Protein AF-A0A2J8VN60-F1 (afdb_monomer_lite)

Secondary structure (DSSP, 8-state):
-HHHHHHTTHHHHHHHHHHHHHHHHTT--EEEEEETHHHHHHHHHHHHHHHHH---TTTEEEEEES--TTT-TTGGGTTTS-GGG--BHHHIIIIIGGG--TT-EEEEEEETTS-HHHHHHHHHHHHTT-S-EEEEEEEETT----HHHHHH-SSEEEEEEPP---TTTHHHHHHHTT--SHHHHTT-

Radius of gyration: 16.09 Å; chains: 1; bounding box: 39×39×41 Å

Structure (mmCIF, N/CA/C/O backbone):
data_AF-A0A2J8VN60-F1
#
_entry.id   AF-A0A2J8VN60-F1
#
loop_
_atom_site.group_PDB
_atom_site.id
_atom_site.type_symbol
_atom_site.label_atom_id
_atom_site.label_alt_id
_atom_site.label_comp_id
_atom_site.label_asym_id
_atom_site.label_entity_id
_atom_site.label_seq_id
_atom_site.pdbx_PDB_ins_code
_atom_site.Cartn_x
_atom_site.Cartn_y
_atom_site.Cartn_z
_atom_site.occupancy
_atom_site.B_iso_or_equiv
_atom_site.auth_seq_id
_atom_site.auth_comp_id
_atom_site.auth_asym_id
_atom_site.auth_atom_id
_atom_site.pdbx_PDB_model_num
ATOM 1 N N . ARG A 1 1 ? 22.363 -5.673 -6.797 1.00 68.62 1 ARG A N 1
ATOM 2 C CA . ARG A 1 1 ? 21.844 -4.546 -7.616 1.00 68.62 1 ARG A CA 1
ATOM 3 C C . ARG A 1 1 ? 20.481 -4.062 -7.125 1.00 68.62 1 ARG A C 1
ATOM 5 O O . ARG A 1 1 ? 20.420 -2.923 -6.696 1.00 68.62 1 ARG A O 1
ATOM 12 N N . ALA A 1 2 ? 19.440 -4.906 -7.083 1.00 70.62 2 ALA A N 1
ATOM 13 C CA . ALA A 1 2 ? 18.120 -4.535 -6.544 1.00 70.62 2 ALA A CA 1
ATOM 14 C C . ALA A 1 2 ? 18.183 -3.892 -5.148 1.00 70.62 2 ALA A C 1
ATOM 16 O O . ALA A 1 2 ? 17.672 -2.798 -4.962 1.00 70.62 2 ALA A O 1
ATOM 17 N N . HIS A 1 3 ? 18.945 -4.489 -4.224 1.00 72.25 3 HIS A N 1
ATOM 18 C CA . HIS A 1 3 ? 19.213 -3.919 -2.899 1.00 72.25 3 HIS A CA 1
ATOM 19 C C . HIS A 1 3 ? 19.692 -2.456 -2.949 1.00 72.25 3 HIS A C 1
ATOM 21 O O . HIS A 1 3 ? 19.152 -1.600 -2.264 1.00 72.25 3 HIS A O 1
ATOM 27 N N . GLN A 1 4 ? 20.681 -2.136 -3.787 1.00 76.62 4 GLN A N 1
ATOM 28 C CA . GLN A 1 4 ? 21.215 -0.772 -3.886 1.00 76.62 4 GLN A CA 1
ATOM 29 C C . GLN A 1 4 ? 20.177 0.211 -4.440 1.00 76.62 4 GLN A C 1
ATOM 31 O O . GLN A 1 4 ? 20.089 1.327 -3.944 1.00 76.62 4 GLN A O 1
ATOM 36 N N . VAL A 1 5 ? 19.380 -0.202 -5.433 1.00 79.62 5 VAL A N 1
ATOM 37 C CA . VAL A 1 5 ? 18.318 0.638 -6.016 1.00 79.62 5 VAL A CA 1
ATOM 38 C C . VAL A 1 5 ? 17.201 0.885 -4.995 1.00 79.62 5 VAL A C 1
ATOM 40 O O . VAL A 1 5 ? 16.713 2.004 -4.874 1.00 79.62 5 VAL A O 1
ATOM 43 N N . THR A 1 6 ? 16.831 -0.129 -4.214 1.00 76.44 6 THR A N 1
ATOM 44 C CA . THR A 1 6 ? 15.829 0.007 -3.152 1.00 76.44 6 THR A CA 1
ATOM 45 C C . THR A 1 6 ? 16.321 0.922 -2.035 1.00 76.44 6 THR A C 1
ATOM 47 O O . THR A 1 6 ? 15.683 1.926 -1.721 1.00 76.44 6 THR A O 1
ATOM 50 N N . TYR A 1 7 ? 17.496 0.638 -1.470 1.00 80.25 7 TYR A N 1
ATOM 51 C CA . TYR A 1 7 ? 18.034 1.411 -0.352 1.00 80.25 7 TYR A CA 1
ATOM 52 C C . TYR A 1 7 ? 18.594 2.780 -0.766 1.00 80.25 7 TYR A C 1
ATOM 54 O O . TYR A 1 7 ? 18.841 3.618 0.101 1.00 80.25 7 TYR A O 1
ATOM 62 N N . SER A 1 8 ? 18.686 3.108 -2.060 1.00 87.25 8 SER A N 1
ATOM 63 C CA . SER A 1 8 ? 18.887 4.504 -2.474 1.00 87.25 8 SER A CA 1
ATOM 64 C C . SER A 1 8 ? 17.689 5.394 -2.109 1.00 87.25 8 SER A C 1
ATOM 66 O O . SER A 1 8 ? 17.826 6.613 -2.059 1.00 87.25 8 SER A O 1
ATOM 68 N N . GLN A 1 9 ? 16.516 4.804 -1.848 1.00 86.62 9 GLN A N 1
ATOM 69 C CA . GLN A 1 9 ? 15.321 5.502 -1.369 1.00 86.62 9 GLN A CA 1
ATOM 70 C C . GLN A 1 9 ? 15.187 5.486 0.164 1.00 86.62 9 GLN A C 1
ATOM 72 O O . GLN A 1 9 ? 14.133 5.870 0.676 1.00 86.62 9 GLN A O 1
ATOM 77 N N . SER A 1 10 ? 16.234 5.096 0.908 1.00 88.00 10 SER A N 1
ATOM 78 C CA . SER A 1 10 ? 16.207 4.984 2.380 1.00 88.00 10 SER A CA 1
ATOM 79 C C . SER A 1 10 ? 15.564 6.174 3.107 1.00 88.00 10 SER A C 1
ATOM 81 O O . SER A 1 10 ? 14.754 5.928 3.995 1.00 88.00 10 SER A O 1
ATOM 83 N N . PRO A 1 11 ? 15.804 7.450 2.733 1.00 91.19 11 PRO A N 1
ATOM 84 C CA . PRO A 1 11 ? 15.152 8.575 3.412 1.00 91.19 11 PRO A CA 1
ATOM 85 C C . PRO A 1 11 ? 13.619 8.556 3.304 1.00 91.19 11 PRO A C 1
ATOM 87 O O . PRO A 1 11 ? 12.908 8.859 4.264 1.00 91.19 11 PRO A O 1
ATOM 90 N N . LYS A 1 12 ? 13.086 8.170 2.138 1.00 89.81 12 LYS A N 1
ATOM 91 C CA . LYS A 1 12 ? 11.636 8.071 1.932 1.00 89.81 12 LYS A CA 1
ATOM 92 C C . LYS A 1 12 ? 11.055 6.831 2.599 1.00 89.81 12 LYS A C 1
ATOM 94 O O . LYS A 1 12 ? 9.959 6.908 3.140 1.00 89.81 12 LYS A O 1
ATOM 99 N N . ILE A 1 13 ? 11.804 5.729 2.602 1.00 87.19 13 ILE A N 1
ATOM 100 C CA . ILE A 1 13 ? 11.443 4.510 3.330 1.00 87.19 13 ILE A CA 1
ATOM 101 C C . ILE A 1 13 ? 11.348 4.808 4.831 1.00 87.19 13 ILE A C 1
ATOM 103 O O . ILE A 1 13 ? 10.332 4.509 5.441 1.00 87.19 13 ILE A O 1
ATOM 107 N N . ALA A 1 14 ? 12.335 5.486 5.418 1.00 87.19 14 ALA A N 1
ATOM 108 C CA . ALA A 1 14 ? 12.296 5.888 6.825 1.00 87.19 14 ALA A CA 1
ATOM 109 C C . ALA A 1 14 ? 11.092 6.798 7.140 1.00 87.19 14 ALA A C 1
ATOM 111 O O . ALA A 1 14 ? 10.454 6.663 8.182 1.00 87.19 14 ALA A O 1
ATOM 112 N N . THR A 1 15 ? 10.742 7.698 6.216 1.00 90.75 15 THR A N 1
ATOM 113 C CA . THR A 1 15 ? 9.549 8.551 6.346 1.00 90.75 15 THR A CA 1
ATOM 114 C C . THR A 1 15 ? 8.259 7.727 6.331 1.00 90.75 15 THR A C 1
ATOM 116 O O . THR A 1 15 ? 7.369 7.972 7.144 1.00 90.75 15 THR A O 1
ATOM 119 N N . LEU A 1 16 ? 8.166 6.736 5.439 1.00 90.25 16 LEU A N 1
ATOM 120 C CA . LEU A 1 16 ? 7.045 5.797 5.387 1.00 90.25 16 LEU A CA 1
ATOM 121 C C . LEU A 1 16 ? 6.937 4.996 6.690 1.00 90.25 16 LEU A C 1
ATOM 123 O O . LEU A 1 16 ? 5.868 4.971 7.290 1.00 90.25 16 LEU A O 1
ATOM 127 N N . MET A 1 17 ? 8.049 4.431 7.171 1.00 89.00 17 MET A N 1
ATOM 128 C CA . MET A 1 17 ? 8.097 3.679 8.431 1.00 89.00 17 MET A CA 1
ATOM 129 C C . MET A 1 17 ? 7.605 4.520 9.611 1.00 89.00 17 MET A C 1
ATOM 131 O O . MET A 1 17 ? 6.824 4.046 10.432 1.00 89.00 17 MET A O 1
ATOM 135 N N . LYS A 1 18 ? 7.992 5.799 9.669 1.00 90.25 18 LYS A N 1
ATOM 136 C CA . LYS A 1 18 ? 7.506 6.721 10.701 1.00 90.25 18 LYS A CA 1
ATOM 137 C C . LYS A 1 18 ? 5.997 6.971 10.601 1.00 90.25 18 LYS A C 1
ATOM 139 O O . LYS A 1 18 ? 5.334 7.029 11.633 1.00 90.25 18 LYS A O 1
ATOM 144 N N . SER A 1 19 ? 5.457 7.114 9.388 1.00 90.19 19 SER A N 1
ATOM 145 C CA . SER A 1 19 ? 4.012 7.282 9.162 1.00 90.19 19 SER A CA 1
ATOM 146 C C . SER A 1 19 ? 3.233 6.064 9.658 1.00 90.19 19 SER A C 1
ATOM 148 O O . SER A 1 19 ? 2.311 6.209 10.453 1.00 90.19 19 SER A O 1
ATOM 150 N N . VAL A 1 20 ? 3.673 4.870 9.255 1.00 91.50 20 VAL A N 1
ATOM 151 C CA . VAL A 1 20 ? 3.097 3.580 9.658 1.00 91.50 20 VAL A CA 1
ATOM 152 C C . VAL A 1 20 ? 3.134 3.418 11.179 1.00 91.50 20 VAL A C 1
ATOM 154 O O . VAL A 1 20 ? 2.105 3.172 11.801 1.00 91.50 20 VAL A O 1
ATOM 157 N N . SER A 1 21 ? 4.295 3.652 11.797 1.00 90.44 21 SER A N 1
ATOM 158 C CA . SER A 1 21 ? 4.456 3.587 13.254 1.00 90.44 21 SER A CA 1
ATOM 159 C C . SER A 1 21 ? 3.540 4.572 13.989 1.00 90.44 21 SER A C 1
ATOM 161 O O . SER A 1 21 ? 2.945 4.205 14.998 1.00 90.44 21 SER A O 1
ATOM 163 N N . THR A 1 22 ? 3.363 5.787 13.459 1.00 93.38 22 THR A N 1
ATOM 164 C CA . THR A 1 22 ? 2.466 6.795 14.048 1.00 93.38 22 THR A CA 1
ATOM 165 C C . THR A 1 22 ? 0.999 6.359 13.995 1.00 93.38 22 THR A C 1
ATOM 167 O O . THR A 1 22 ? 0.258 6.613 14.944 1.00 93.38 22 THR A O 1
ATOM 170 N N . SER A 1 23 ? 0.557 5.717 12.907 1.00 94.81 23 SER A N 1
ATOM 171 C CA . SER A 1 23 ? -0.801 5.162 12.820 1.00 94.81 23 SER A CA 1
ATOM 172 C C . SER A 1 23 ? -1.023 4.069 13.860 1.00 94.81 23 SER A C 1
ATOM 174 O O . SER A 1 23 ? -1.993 4.143 14.612 1.00 94.81 23 SER A O 1
ATOM 176 N N . LEU A 1 24 ? -0.090 3.121 13.969 1.00 92.56 24 LEU A N 1
ATOM 177 C CA . LEU A 1 24 ? -0.178 2.023 14.936 1.00 92.56 24 LEU A CA 1
ATOM 178 C C . LEU A 1 24 ? -0.165 2.528 16.389 1.00 92.56 24 LEU A C 1
ATOM 180 O O . LEU A 1 24 ? -0.971 2.090 17.205 1.00 92.56 24 LEU A O 1
ATOM 184 N N . GLU A 1 25 ? 0.678 3.515 16.716 1.00 93.31 25 GLU A N 1
ATOM 185 C CA . GLU A 1 25 ? 0.717 4.136 18.052 1.00 93.31 25 GLU A CA 1
ATOM 186 C C . GLU A 1 25 ? -0.624 4.792 18.424 1.00 93.31 25 GLU A C 1
ATOM 188 O O . GLU A 1 25 ? -1.072 4.730 19.572 1.00 93.31 25 GLU A O 1
ATOM 193 N N . LYS A 1 26 ? -1.312 5.375 17.436 1.00 95.31 26 LYS A N 1
ATOM 194 C CA . LYS A 1 26 ? -2.649 5.964 17.592 1.00 95.31 26 LYS A CA 1
ATOM 195 C C . LYS A 1 26 ? -3.781 4.935 17.577 1.00 95.31 26 LYS A C 1
ATOM 197 O O . LYS A 1 26 ? -4.940 5.342 17.626 1.00 95.31 26 LYS A O 1
ATOM 202 N N . LYS A 1 27 ? -3.469 3.634 17.549 1.00 94.81 27 LYS A N 1
ATOM 203 C CA . LYS A 1 27 ? -4.432 2.530 17.401 1.00 94.81 27 LYS A CA 1
ATOM 204 C C . LYS A 1 27 ? -5.221 2.579 16.085 1.00 94.81 27 LYS A C 1
ATOM 206 O O . LYS A 1 27 ? -6.364 2.132 16.036 1.00 94.81 27 LYS A O 1
ATOM 211 N N . GLY A 1 28 ? -4.630 3.174 15.053 1.00 95.81 28 GLY A N 1
ATOM 212 C CA . GLY A 1 28 ? -5.085 3.034 13.676 1.00 95.81 28 GLY A CA 1
ATOM 213 C C . GLY A 1 28 ? -4.508 1.773 13.039 1.00 95.81 28 GLY A C 1
ATOM 214 O O . GLY A 1 28 ? -3.695 1.067 13.636 1.00 95.81 28 GLY A O 1
ATOM 215 N N . HIS A 1 29 ? -4.899 1.533 11.798 1.00 95.75 29 HIS A N 1
ATOM 216 C CA . HIS A 1 29 ? -4.527 0.361 11.020 1.00 95.75 29 HIS A CA 1
ATOM 217 C C . HIS A 1 29 ? -3.694 0.755 9.799 1.00 95.75 29 HIS A C 1
ATOM 219 O O . HIS A 1 29 ? -3.675 1.912 9.356 1.00 95.75 29 HIS A O 1
ATOM 225 N N . VAL A 1 30 ? -3.002 -0.229 9.236 1.00 95.75 30 VAL A N 1
ATOM 226 C CA . VAL A 1 30 ? -2.127 -0.069 8.080 1.00 95.75 30 VAL A CA 1
ATOM 227 C C . VAL A 1 30 ? -2.588 -1.011 6.980 1.00 95.75 30 VAL A C 1
ATOM 229 O O . VAL A 1 30 ? -2.601 -2.229 7.144 1.00 95.75 30 VAL A O 1
ATOM 232 N N . TYR A 1 31 ? -2.935 -0.441 5.831 1.00 96.75 31 TYR A N 1
ATOM 233 C CA . TYR A 1 31 ? -3.434 -1.191 4.685 1.00 96.75 31 TYR A CA 1
ATOM 234 C C . TYR A 1 31 ? -2.434 -1.135 3.535 1.00 96.75 31 TYR A C 1
ATOM 236 O O . TYR A 1 31 ? -2.145 -0.069 2.989 1.00 96.75 31 TYR A O 1
ATOM 244 N N . LEU A 1 32 ? -1.905 -2.294 3.160 1.00 96.25 32 LEU A N 1
ATOM 245 C CA . LEU A 1 32 ? -0.964 -2.470 2.063 1.00 96.25 32 LEU A CA 1
ATOM 246 C C . LEU A 1 32 ? -1.742 -2.921 0.828 1.00 96.25 32 LEU A C 1
ATOM 248 O O . LEU A 1 32 ? -2.203 -4.055 0.754 1.00 96.25 32 LEU A O 1
ATOM 252 N N . VAL A 1 33 ? -1.915 -2.032 -0.142 1.00 97.06 33 VAL A N 1
ATOM 253 C CA . VAL A 1 33 ? -2.735 -2.278 -1.333 1.00 97.06 33 VAL A CA 1
ATOM 254 C C . VAL A 1 33 ? -1.816 -2.503 -2.527 1.00 97.06 33 VAL A C 1
ATOM 256 O O . VAL A 1 33 ? -1.275 -1.550 -3.089 1.00 97.06 33 VAL A O 1
ATOM 259 N N . GLY A 1 34 ? -1.607 -3.768 -2.895 1.00 95.19 34 GLY A N 1
ATOM 260 C CA . GLY A 1 34 ? -0.681 -4.160 -3.953 1.00 95.19 34 GLY A CA 1
ATOM 261 C C . 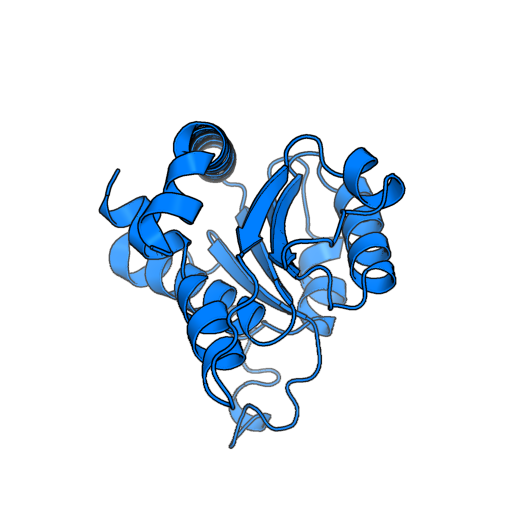GLY A 1 34 ? -1.374 -4.630 -5.230 1.00 95.19 34 GLY A C 1
ATOM 262 O O . GLY A 1 34 ? -2.345 -5.381 -5.178 1.00 95.19 34 GLY A O 1
ATOM 263 N N . TRP A 1 35 ? -0.841 -4.231 -6.386 1.00 94.12 35 TRP A N 1
ATOM 264 C CA . TRP A 1 35 ? -1.328 -4.680 -7.693 1.00 94.12 35 TRP A CA 1
ATOM 265 C C . TRP A 1 35 ? -0.679 -5.994 -8.127 1.00 94.12 35 TRP A C 1
ATOM 267 O O . TRP A 1 35 ? 0.537 -6.181 -8.022 1.00 94.12 35 TRP A O 1
ATOM 277 N N . GLN A 1 36 ? -1.490 -6.899 -8.672 1.00 89.88 36 GLN A N 1
ATOM 278 C CA . GLN A 1 36 ? -1.055 -8.176 -9.226 1.00 89.88 36 GLN A CA 1
ATOM 279 C C . GLN A 1 36 ? -0.221 -8.957 -8.190 1.00 89.88 36 GLN A C 1
ATOM 281 O O . GLN A 1 36 ? -0.571 -9.059 -7.014 1.00 89.88 36 GLN A O 1
ATOM 286 N N . THR A 1 37 ? 0.949 -9.455 -8.590 1.00 87.06 37 THR A N 1
ATOM 287 C CA . THR A 1 37 ? 1.878 -10.174 -7.712 1.00 87.06 37 THR A CA 1
ATOM 288 C C . THR A 1 37 ? 2.406 -9.333 -6.543 1.00 87.06 37 THR A C 1
ATOM 290 O O . THR A 1 37 ? 2.822 -9.905 -5.539 1.00 87.06 37 THR A O 1
ATOM 293 N N . LEU A 1 38 ? 2.381 -7.995 -6.626 1.00 88.88 38 LEU A N 1
ATOM 294 C CA . LEU A 1 38 ? 2.746 -7.123 -5.499 1.00 88.88 38 LEU A CA 1
ATOM 295 C C . LEU A 1 38 ? 1.708 -7.194 -4.372 1.00 88.88 38 LEU A C 1
ATOM 297 O O . LEU A 1 38 ? 2.061 -7.009 -3.211 1.00 88.88 38 LEU A O 1
ATOM 301 N N . GLY A 1 39 ? 0.454 -7.512 -4.701 1.00 89.50 39 GLY A N 1
ATOM 302 C CA . GLY A 1 39 ? -0.601 -7.780 -3.726 1.00 89.50 39 GLY A CA 1
ATOM 303 C C . GLY A 1 39 ? -0.315 -9.008 -2.867 1.00 89.50 39 GLY A C 1
ATOM 304 O O . GLY A 1 39 ? -0.540 -8.984 -1.663 1.00 89.50 39 GLY A O 1
ATOM 305 N N . ILE A 1 40 ? 0.278 -10.056 -3.450 1.00 88.75 40 ILE A N 1
ATOM 306 C CA . ILE A 1 40 ? 0.715 -11.241 -2.690 1.00 88.75 40 ILE A CA 1
ATOM 307 C C . ILE A 1 40 ? 1.760 -10.840 -1.652 1.00 88.75 40 ILE A C 1
ATOM 309 O O . ILE A 1 40 ? 1.658 -11.211 -0.489 1.00 88.75 40 ILE A O 1
ATOM 313 N N . ILE A 1 41 ? 2.750 -10.051 -2.072 1.00 86.31 41 ILE A N 1
ATOM 314 C CA . ILE A 1 41 ? 3.813 -9.563 -1.192 1.00 86.31 41 ILE A CA 1
ATOM 315 C C . ILE A 1 41 ? 3.235 -8.711 -0.056 1.00 86.31 41 ILE A C 1
ATOM 317 O O . ILE A 1 41 ? 3.658 -8.860 1.087 1.00 86.31 41 ILE A O 1
ATOM 321 N N . ALA A 1 42 ? 2.256 -7.856 -0.358 1.00 89.12 42 ALA A N 1
ATOM 322 C CA . ALA A 1 42 ? 1.548 -7.063 0.641 1.00 89.12 42 ALA A CA 1
ATOM 323 C C . ALA A 1 42 ? 0.814 -7.944 1.670 1.00 89.12 42 ALA A C 1
ATOM 325 O O . ALA A 1 42 ? 0.866 -7.666 2.865 1.00 89.12 42 ALA A O 1
ATOM 326 N N . ILE A 1 43 ? 0.151 -9.016 1.221 1.00 90.25 43 ILE A N 1
ATOM 327 C CA . ILE A 1 43 ? -0.538 -9.977 2.099 1.00 90.25 43 ILE A CA 1
ATOM 328 C C . ILE A 1 43 ? 0.462 -10.725 2.980 1.00 90.25 43 ILE A C 1
ATOM 330 O O . ILE A 1 43 ? 0.260 -10.798 4.190 1.00 90.25 43 ILE A O 1
ATOM 334 N N . MET A 1 44 ? 1.535 -11.259 2.387 1.00 87.31 44 MET A N 1
ATOM 335 C CA . MET A 1 44 ? 2.573 -11.990 3.119 1.00 87.31 44 MET A CA 1
ATOM 336 C C . MET A 1 44 ? 3.145 -11.144 4.254 1.00 87.31 44 MET A C 1
ATOM 338 O O . MET A 1 44 ? 3.252 -11.623 5.378 1.00 87.31 44 MET A O 1
ATOM 342 N N . ASP A 1 45 ? 3.443 -9.877 3.974 1.00 84.19 45 ASP A N 1
ATOM 343 C CA . ASP A 1 45 ? 3.976 -8.973 4.981 1.00 84.19 45 ASP A CA 1
ATOM 344 C C . ASP A 1 45 ? 2.997 -8.690 6.129 1.00 84.19 45 ASP A C 1
ATOM 346 O O . ASP A 1 45 ? 3.360 -8.837 7.294 1.00 84.19 45 ASP A O 1
ATOM 350 N N . GLY A 1 46 ? 1.739 -8.357 5.818 1.00 85.00 46 GLY A N 1
ATOM 351 C CA . GLY A 1 46 ? 0.744 -8.097 6.861 1.00 85.00 46 GLY A CA 1
ATOM 352 C C . GLY A 1 46 ? 0.529 -9.299 7.789 1.00 85.00 46 GLY A C 1
ATOM 353 O O . GLY A 1 46 ? 0.391 -9.135 8.999 1.00 85.00 46 GLY A O 1
ATOM 354 N N . VAL A 1 47 ? 0.566 -10.520 7.244 1.00 86.38 47 VAL A N 1
ATOM 355 C CA . VAL A 1 47 ? 0.435 -11.754 8.036 1.00 86.38 47 VAL A CA 1
ATOM 356 C C . VAL A 1 47 ? 1.663 -12.001 8.919 1.00 86.38 47 VAL A C 1
ATOM 358 O O . VAL A 1 47 ? 1.513 -12.417 10.070 1.00 86.38 47 VAL A O 1
ATOM 361 N N . GLU A 1 48 ? 2.874 -11.731 8.425 1.00 83.88 48 GLU A N 1
ATOM 362 C CA . GLU A 1 48 ? 4.103 -11.899 9.210 1.00 83.88 48 GLU A CA 1
ATOM 363 C C . GLU A 1 48 ? 4.124 -10.990 10.453 1.00 83.88 48 GLU A C 1
ATOM 365 O O . GLU A 1 48 ? 4.608 -11.413 11.507 1.00 83.88 48 GLU A O 1
ATOM 370 N N . CYS A 1 49 ? 3.505 -9.803 10.401 1.00 80.81 49 CYS A N 1
ATOM 371 C CA . CYS A 1 49 ? 3.430 -8.898 11.552 1.00 80.81 49 CYS A CA 1
ATOM 372 C C . CYS A 1 49 ? 2.753 -9.516 12.790 1.00 80.81 49 CYS A C 1
ATOM 374 O O . CYS A 1 49 ? 3.178 -9.249 13.917 1.00 80.81 49 CYS A O 1
ATOM 376 N N . ILE A 1 50 ? 1.740 -10.368 12.598 1.00 83.69 50 ILE A N 1
ATOM 377 C CA . ILE A 1 50 ? 1.012 -11.037 13.689 1.00 83.69 50 ILE A CA 1
ATOM 378 C C . ILE A 1 50 ? 1.965 -11.950 14.464 1.00 83.69 50 ILE A C 1
ATOM 380 O O . ILE A 1 50 ? 2.042 -11.904 15.691 1.00 83.69 50 ILE A O 1
ATOM 384 N N . HIS A 1 51 ? 2.726 -12.773 13.743 1.00 76.75 51 HIS A N 1
ATOM 385 C CA . HIS A 1 51 ? 3.604 -13.770 14.347 1.00 76.75 51 HIS A CA 1
ATOM 386 C C . HIS A 1 51 ? 4.896 -13.165 14.897 1.00 76.75 51 HIS A C 1
ATOM 388 O O . HIS A 1 51 ? 5.382 -13.608 15.936 1.00 76.75 51 HIS A O 1
ATOM 394 N N . THR A 1 52 ? 5.457 -12.165 14.217 1.00 78.88 52 THR A N 1
ATOM 395 C CA . THR A 1 52 ? 6.742 -11.568 14.597 1.00 78.88 52 THR A CA 1
ATOM 396 C C . THR A 1 52 ? 6.603 -10.558 15.732 1.00 78.88 52 THR A C 1
ATOM 398 O O . THR A 1 52 ? 7.467 -10.517 16.607 1.00 78.88 52 THR A O 1
ATOM 401 N N . PHE A 1 53 ? 5.528 -9.765 15.747 1.00 80.50 53 PHE A N 1
ATOM 402 C CA . PHE A 1 53 ? 5.356 -8.666 16.705 1.00 80.50 53 PHE A CA 1
ATOM 403 C C . PHE A 1 53 ? 4.191 -8.870 17.679 1.00 80.50 53 PHE A C 1
ATOM 405 O O . PHE A 1 53 ? 4.000 -8.042 18.567 1.00 80.50 53 PHE A O 1
ATOM 412 N N . GLY A 1 54 ? 3.421 -9.957 17.546 1.00 83.38 54 GLY A N 1
ATOM 413 C CA . GLY A 1 54 ? 2.226 -10.185 18.364 1.00 83.38 54 GLY A CA 1
ATOM 414 C C . GLY A 1 54 ? 1.100 -9.188 18.072 1.00 83.38 54 GLY A C 1
ATOM 415 O O . GLY A 1 54 ? 0.302 -8.909 18.964 1.00 83.38 54 GLY A O 1
ATOM 416 N N . ALA A 1 55 ? 1.076 -8.622 16.861 1.00 87.06 55 ALA A N 1
ATOM 417 C CA . ALA A 1 55 ? 0.070 -7.661 16.419 1.00 87.06 55 ALA A CA 1
ATOM 418 C C . ALA A 1 55 ? -1.313 -8.314 16.256 1.00 87.06 55 ALA A C 1
ATOM 420 O O . ALA A 1 55 ? -1.418 -9.522 16.015 1.00 87.06 55 ALA A O 1
ATOM 421 N N . ASP A 1 56 ? -2.380 -7.518 16.347 1.00 91.75 56 ASP A N 1
ATOM 422 C CA . ASP A 1 56 ? -3.711 -7.974 15.948 1.00 91.75 56 ASP A CA 1
ATOM 423 C C . ASP A 1 56 ? -3.769 -8.126 14.420 1.00 91.75 56 ASP A C 1
ATOM 425 O O . ASP A 1 56 ? -3.116 -7.396 13.672 1.00 91.75 56 ASP A O 1
ATOM 429 N N . PHE A 1 57 ? -4.590 -9.054 13.926 1.00 88.12 57 PHE A N 1
ATOM 430 C CA . PHE A 1 57 ? -4.749 -9.273 12.484 1.00 88.12 57 PHE A CA 1
ATOM 431 C C . PHE A 1 57 ? -5.302 -8.049 11.735 1.00 88.12 57 PHE A C 1
ATOM 433 O O . PHE A 1 57 ? -5.292 -8.022 10.503 1.00 88.12 57 PHE A O 1
ATOM 440 N N . ARG A 1 58 ? -5.845 -7.065 12.459 1.00 92.06 58 ARG A N 1
ATOM 441 C CA . ARG A 1 58 ? -6.340 -5.802 11.910 1.00 92.06 58 ARG A CA 1
ATOM 442 C C . ARG A 1 58 ? -5.260 -4.738 11.790 1.00 92.06 58 ARG A C 1
ATOM 444 O O . ARG A 1 58 ? -5.433 -3.843 10.969 1.00 92.06 58 ARG A O 1
ATOM 451 N N . ASP A 1 59 ? -4.180 -4.829 12.563 1.00 91.75 59 ASP A N 1
ATOM 452 C CA . ASP A 1 59 ? -3.171 -3.771 12.671 1.00 91.75 59 ASP A CA 1
ATOM 453 C C . ASP A 1 59 ? -2.468 -3.523 11.332 1.00 91.75 59 ASP A C 1
ATOM 455 O O . ASP A 1 59 ? -2.322 -2.376 10.909 1.00 91.75 59 ASP A O 1
ATOM 459 N N . VAL A 1 60 ? -2.072 -4.595 10.635 1.00 93.38 60 VAL A N 1
ATOM 460 C CA . VAL A 1 60 ? -1.445 -4.531 9.308 1.00 93.38 60 VAL A CA 1
ATOM 461 C C . VAL A 1 60 ? -2.095 -5.553 8.385 1.00 93.38 60 VAL A C 1
ATOM 463 O O . VAL A 1 60 ? -2.112 -6.747 8.674 1.00 93.38 60 VAL A O 1
ATOM 466 N N . ARG A 1 61 ? -2.633 -5.094 7.252 1.00 94.31 61 ARG A N 1
ATOM 467 C CA . ARG A 1 61 ? -3.374 -5.946 6.314 1.00 94.31 61 ARG A CA 1
ATOM 468 C C . ARG A 1 61 ? -2.965 -5.707 4.873 1.00 94.31 61 ARG A C 1
ATOM 470 O O . ARG A 1 61 ? -2.946 -4.568 4.415 1.00 94.31 61 ARG A O 1
ATOM 477 N N . GLY A 1 62 ? -2.708 -6.789 4.145 1.00 93.62 62 GLY A N 1
ATOM 478 C CA . GLY A 1 62 ? -2.440 -6.744 2.713 1.00 93.62 62 GLY A CA 1
ATOM 479 C C . GLY A 1 62 ? -3.665 -7.034 1.855 1.00 93.62 62 GLY A C 1
ATOM 480 O O . GLY A 1 62 ? -4.500 -7.862 2.212 1.00 93.62 62 GLY A O 1
ATOM 481 N N . PHE A 1 63 ? -3.735 -6.369 0.705 1.00 95.06 63 PHE A N 1
ATOM 482 C CA . PHE A 1 63 ? -4.768 -6.536 -0.310 1.00 95.06 63 PHE A CA 1
ATOM 483 C C . PHE A 1 63 ? -4.143 -6.713 -1.689 1.00 95.06 63 PHE A C 1
ATOM 485 O O . PHE A 1 63 ? -3.145 -6.071 -2.027 1.00 95.06 63 PHE A O 1
ATOM 492 N N . LEU A 1 64 ? -4.775 -7.566 -2.489 1.00 94.06 64 LEU A N 1
ATOM 493 C CA . LEU A 1 64 ? -4.437 -7.841 -3.872 1.00 94.06 64 LEU A CA 1
ATOM 494 C C . LEU A 1 64 ? -5.484 -7.223 -4.794 1.00 94.06 64 LEU A C 1
ATOM 496 O O . LEU A 1 64 ? -6.659 -7.599 -4.778 1.00 94.06 64 LEU A O 1
ATOM 500 N N . ILE A 1 65 ? -5.018 -6.296 -5.628 1.00 94.19 65 ILE A N 1
ATOM 501 C CA . ILE A 1 65 ? -5.790 -5.661 -6.695 1.00 94.19 65 ILE A CA 1
ATOM 502 C C . ILE A 1 65 ? -5.384 -6.268 -8.035 1.00 94.19 65 ILE A C 1
ATOM 504 O O . ILE A 1 65 ? -4.196 -6.364 -8.341 1.00 94.19 65 ILE A O 1
ATOM 508 N N . GLY A 1 66 ? -6.363 -6.680 -8.834 1.00 89.50 66 GLY A N 1
ATOM 509 C CA . GLY A 1 66 ? -6.142 -7.392 -10.090 1.00 89.50 66 GLY A CA 1
ATOM 510 C C . GLY A 1 66 ? -6.654 -8.832 -10.077 1.00 89.50 66 GLY A C 1
ATOM 511 O O . GLY A 1 66 ? -7.290 -9.301 -9.125 1.00 89.50 66 GLY A O 1
ATOM 512 N N . ASP A 1 67 ? -6.404 -9.521 -11.188 1.00 84.75 67 ASP A N 1
ATOM 513 C CA . ASP A 1 67 ? -6.913 -10.868 -11.399 1.00 84.75 67 ASP A CA 1
ATOM 514 C C . ASP A 1 67 ? -6.151 -11.885 -10.543 1.00 84.75 67 ASP A C 1
ATOM 516 O O . ASP A 1 67 ? -4.924 -11.947 -10.542 1.00 84.75 67 ASP A O 1
ATOM 520 N N . HIS A 1 68 ? -6.915 -12.680 -9.804 1.00 80.75 68 HIS A N 1
ATOM 521 C CA . HIS A 1 68 ? -6.432 -13.743 -8.931 1.00 80.75 68 HIS A CA 1
ATOM 522 C C . HIS A 1 68 ? -7.234 -15.037 -9.119 1.00 80.75 68 HIS A C 1
ATOM 524 O O . HIS A 1 68 ? -7.237 -15.902 -8.241 1.00 80.75 68 HIS A O 1
ATOM 530 N N . SER A 1 69 ? -7.956 -15.158 -10.238 1.00 80.50 69 SER A N 1
ATOM 531 C CA . SER A 1 69 ? -8.739 -16.345 -10.597 1.00 80.50 69 SER A CA 1
ATOM 532 C C . SER A 1 69 ? 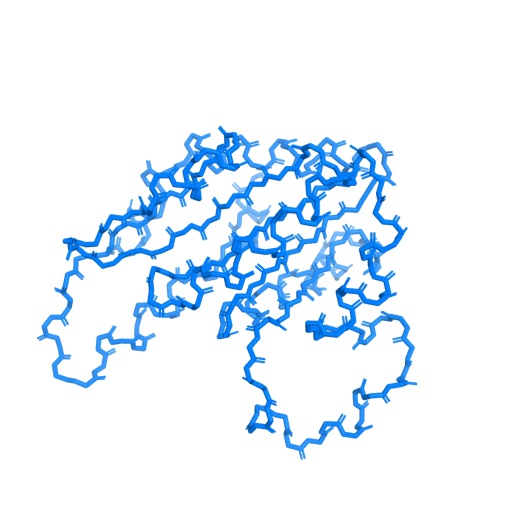-7.875 -17.609 -10.641 1.00 80.50 69 SER A C 1
ATOM 534 O O . SER A 1 69 ? -8.225 -18.596 -9.999 1.00 80.50 69 SER A O 1
ATOM 536 N N . ASP A 1 70 ? -6.705 -17.528 -11.274 1.00 77.75 70 ASP A N 1
ATOM 537 C CA . ASP A 1 70 ? -5.778 -18.656 -11.448 1.00 77.75 70 ASP A CA 1
ATOM 538 C C . ASP A 1 70 ? -4.745 -18.801 -10.315 1.00 77.75 70 ASP A C 1
ATOM 540 O O . ASP A 1 70 ? -3.882 -19.677 -10.348 1.00 77.75 70 ASP A O 1
ATOM 544 N N . MET A 1 71 ? -4.792 -17.934 -9.300 1.00 78.44 71 MET A N 1
ATOM 545 C CA . MET A 1 71 ? -3.766 -17.896 -8.250 1.00 78.44 71 MET A CA 1
ATOM 546 C C . MET A 1 71 ? -4.027 -18.869 -7.099 1.00 78.44 71 MET A C 1
ATOM 548 O O . MET A 1 71 ? -3.089 -19.271 -6.410 1.00 78.44 71 MET A O 1
ATOM 552 N N . PHE A 1 72 ? -5.287 -19.241 -6.870 1.00 78.06 72 PHE A N 1
ATOM 553 C CA . PHE A 1 72 ? -5.690 -20.053 -5.725 1.00 78.06 72 PHE A CA 1
ATOM 554 C C . PHE A 1 72 ? -6.362 -21.342 -6.186 1.00 78.06 72 PHE A C 1
ATOM 556 O O . PHE A 1 72 ? -7.501 -21.327 -6.648 1.00 78.06 72 PHE A O 1
ATOM 563 N N . ASN A 1 73 ? -5.693 -22.476 -5.960 1.00 75.44 73 ASN A N 1
ATOM 564 C CA . ASN A 1 73 ? -6.229 -23.806 -6.275 1.00 75.44 73 ASN A CA 1
ATOM 565 C C . ASN A 1 73 ? -7.561 -24.100 -5.557 1.00 75.44 73 ASN A C 1
ATOM 567 O O . ASN A 1 73 ? -8.370 -24.875 -6.057 1.00 75.44 73 ASN A O 1
ATOM 571 N N . GLN A 1 74 ? -7.787 -23.493 -4.384 1.00 77.44 74 GLN A N 1
ATOM 572 C CA . GLN A 1 74 ? -8.975 -23.702 -3.550 1.00 77.44 74 GLN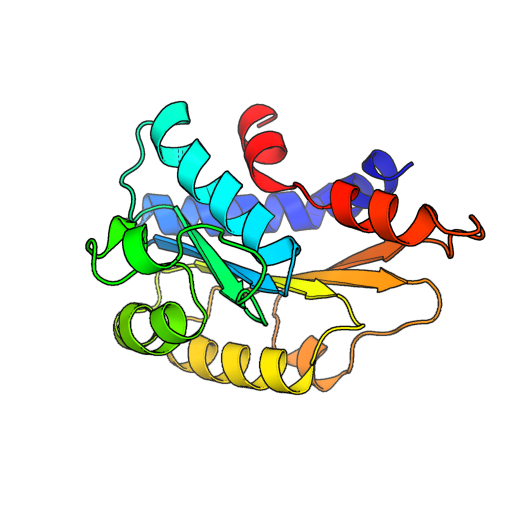 A CA 1
ATOM 573 C C . GLN A 1 74 ? -9.572 -22.370 -3.072 1.00 77.44 74 GLN A C 1
ATOM 575 O O . GLN A 1 74 ? -9.737 -22.127 -1.882 1.00 77.44 74 GLN A O 1
ATOM 580 N N . LYS A 1 75 ? -9.918 -21.475 -4.007 1.00 69.25 75 LYS A N 1
ATOM 581 C CA . LYS A 1 75 ? -10.501 -20.153 -3.688 1.00 69.25 75 LYS A CA 1
ATOM 582 C C . LYS A 1 75 ? -11.740 -20.222 -2.773 1.00 69.25 75 LYS A C 1
ATOM 584 O O . LYS A 1 75 ? -11.962 -19.312 -1.974 1.00 69.25 75 LYS A O 1
ATOM 589 N N . ALA A 1 76 ? -12.515 -21.306 -2.865 1.00 71.75 76 ALA A N 1
ATOM 590 C CA . ALA A 1 76 ? -13.688 -21.560 -2.026 1.00 71.75 76 ALA A CA 1
ATOM 591 C C . ALA A 1 76 ? -13.359 -21.659 -0.523 1.00 71.75 76 ALA A C 1
ATOM 593 O O . ALA A 1 76 ? -14.193 -21.312 0.307 1.00 71.75 76 ALA A O 1
ATOM 594 N N . GLU A 1 77 ? -12.142 -22.080 -0.168 1.00 71.75 77 GLU A N 1
ATOM 595 C CA . GLU A 1 77 ? -11.694 -22.158 1.228 1.00 71.75 77 GLU A CA 1
ATOM 596 C C . GLU A 1 77 ? -11.324 -20.792 1.809 1.00 71.75 77 GLU A C 1
ATOM 598 O O . GLU A 1 77 ? -11.190 -20.668 3.016 1.00 71.75 77 GLU A O 1
ATOM 603 N N . LEU A 1 78 ? -11.163 -19.761 0.977 1.00 71.31 78 LEU A N 1
ATOM 604 C CA . LEU A 1 78 ? -10.811 -18.407 1.418 1.00 71.31 78 LEU A CA 1
ATOM 605 C C . LEU A 1 78 ? -12.018 -17.464 1.416 1.00 71.31 78 LEU A C 1
ATOM 607 O O . LEU A 1 78 ? -12.023 -16.444 2.102 1.00 71.31 78 LEU A O 1
ATOM 611 N N . THR A 1 79 ? -13.063 -17.798 0.659 1.00 71.12 79 THR A N 1
ATOM 612 C CA . THR A 1 79 ? -14.261 -16.962 0.547 1.00 71.12 79 THR A CA 1
ATOM 613 C C . THR A 1 79 ? -15.166 -17.147 1.767 1.00 71.12 79 THR A C 1
ATOM 615 O O . THR A 1 79 ? -15.433 -18.266 2.195 1.00 71.12 79 THR A O 1
ATOM 618 N N . ASN A 1 80 ? -15.663 -16.038 2.327 1.00 70.69 80 ASN A N 1
ATOM 619 C CA . ASN A 1 80 ? -16.615 -16.000 3.450 1.00 70.69 80 ASN A CA 1
ATOM 620 C C . ASN A 1 80 ? -16.164 -16.686 4.760 1.00 70.69 80 ASN A C 1
ATOM 622 O O . ASN A 1 80 ? -17.000 -16.974 5.613 1.00 70.69 80 ASN A O 1
ATOM 626 N N . GLN A 1 81 ? -14.862 -16.903 4.970 1.00 79.94 81 GLN A N 1
ATOM 627 C CA . GLN A 1 81 ? -14.334 -17.496 6.213 1.00 79.94 81 GLN A CA 1
ATOM 628 C C . GLN A 1 81 ? -14.190 -16.503 7.380 1.00 79.94 81 GLN A C 1
ATOM 630 O O . GLN A 1 81 ? -13.778 -16.872 8.481 1.00 79.94 81 GLN A O 1
ATOM 635 N N . GLY A 1 82 ? -14.518 -15.231 7.154 1.00 82.25 82 GLY A N 1
ATOM 636 C CA . GLY A 1 82 ? -14.472 -14.179 8.164 1.00 82.25 82 GLY A CA 1
ATOM 637 C C . GLY A 1 82 ? -13.538 -13.022 7.802 1.00 82.25 82 GLY A C 1
ATOM 638 O O . GLY A 1 82 ? -12.836 -13.066 6.789 1.00 82.25 82 GLY A O 1
ATOM 639 N N . PRO A 1 83 ? -13.527 -11.963 8.630 1.00 83.62 83 PRO A N 1
ATOM 640 C CA . PRO A 1 83 ? -12.834 -10.713 8.331 1.00 83.62 83 PRO A CA 1
ATOM 641 C C . PRO A 1 83 ? -11.319 -10.874 8.184 1.00 83.62 83 PRO A C 1
ATOM 643 O O . PRO A 1 83 ? -10.713 -10.102 7.456 1.00 83.62 83 PRO A O 1
ATOM 646 N N . GLN A 1 84 ? -10.699 -11.867 8.823 1.00 84.31 84 GLN A N 1
ATOM 647 C CA . GLN A 1 84 ? -9.263 -12.144 8.738 1.00 84.31 84 GLN A CA 1
ATOM 648 C C . GLN A 1 84 ? -8.825 -12.708 7.376 1.00 84.31 84 GLN A C 1
ATOM 650 O O . GLN A 1 84 ? -7.662 -12.576 7.014 1.00 84.31 84 GLN A O 1
ATOM 655 N N . PHE A 1 85 ? -9.756 -13.274 6.599 1.00 84.44 85 PHE A N 1
ATOM 656 C CA . PHE A 1 85 ? -9.490 -13.843 5.274 1.00 84.44 85 PHE A CA 1
ATOM 657 C C . PHE A 1 85 ? -9.797 -12.876 4.127 1.00 84.44 85 PHE A C 1
ATOM 659 O O . PHE A 1 85 ? -9.739 -13.269 2.970 1.00 84.44 85 PHE A O 1
ATOM 666 N N . THR A 1 86 ? -10.132 -11.617 4.415 1.00 88.19 86 THR A N 1
ATOM 667 C CA . THR A 1 86 ? -10.373 -10.629 3.361 1.00 88.19 86 THR A CA 1
ATOM 668 C C . THR A 1 86 ? -9.055 -10.135 2.769 1.00 88.19 86 THR A C 1
ATOM 670 O O . THR A 1 86 ? -8.202 -9.646 3.514 1.00 88.19 86 THR A O 1
ATOM 673 N N . PHE A 1 87 ? -8.905 -10.223 1.449 1.00 90.81 87 PHE A N 1
ATOM 674 C CA . PHE A 1 87 ? -7.664 -9.856 0.753 1.00 90.81 87 PHE A CA 1
ATOM 675 C C . PHE A 1 87 ? -7.887 -9.288 -0.654 1.00 90.81 87 PHE A C 1
ATOM 677 O O . PHE A 1 87 ? -6.932 -8.836 -1.279 1.00 90.81 87 PHE A O 1
ATOM 684 N N . SER A 1 88 ? -9.106 -9.333 -1.191 1.00 92.44 88 SER A N 1
ATOM 685 C CA . SER A 1 88 ? -9.383 -8.949 -2.577 1.00 92.44 88 SER A CA 1
ATOM 686 C C . SER A 1 88 ? -9.687 -7.454 -2.733 1.00 92.44 88 SER A C 1
ATOM 688 O O . SER A 1 88 ? -9.943 -6.738 -1.764 1.00 92.44 88 SER A O 1
ATOM 690 N N . GLN A 1 89 ? -9.712 -6.976 -3.979 1.00 93.19 89 GLN A N 1
ATOM 691 C CA . GLN A 1 89 ? -10.196 -5.632 -4.308 1.00 93.19 89 GLN A CA 1
ATOM 692 C C . GLN A 1 89 ? -11.636 -5.392 -3.847 1.00 93.19 89 GLN A C 1
ATOM 694 O O . GLN A 1 89 ? -11.933 -4.311 -3.345 1.00 93.19 89 GLN A O 1
ATOM 699 N N . GLU A 1 90 ? -12.522 -6.378 -4.004 1.00 92.06 90 GLU A N 1
ATOM 700 C CA . GLU A 1 90 ? -13.905 -6.268 -3.535 1.00 92.06 90 GLU A CA 1
ATOM 701 C C . GLU A 1 90 ? -13.924 -6.039 -2.025 1.00 92.06 90 GLU A C 1
ATOM 703 O O . GLU A 1 90 ? -14.497 -5.055 -1.567 1.00 92.06 90 GLU A O 1
ATOM 708 N N . ASP A 1 91 ? -13.176 -6.848 -1.273 1.00 92.56 91 ASP A N 1
ATOM 709 C CA . ASP A 1 91 ? -13.087 -6.704 0.176 1.00 92.56 91 ASP A CA 1
ATOM 710 C C . ASP A 1 91 ? -12.562 -5.332 0.618 1.00 92.56 91 ASP A C 1
ATOM 712 O O . ASP A 1 91 ? -13.063 -4.749 1.585 1.00 92.56 91 ASP A O 1
ATOM 716 N N . LEU A 1 92 ? -11.543 -4.809 -0.073 1.00 93.75 92 LEU A N 1
ATOM 717 C CA . LEU A 1 92 ? -11.006 -3.481 0.207 1.00 93.75 92 LEU A CA 1
ATOM 718 C C . LEU A 1 92 ? -12.105 -2.421 0.062 1.00 93.75 92 LEU A C 1
ATOM 720 O O . LEU A 1 92 ? -12.252 -1.564 0.931 1.00 93.75 92 LEU A O 1
ATOM 724 N N . LEU A 1 93 ? -12.882 -2.480 -1.019 1.00 94.06 93 LEU A N 1
ATOM 725 C CA . LEU A 1 93 ? -13.888 -1.468 -1.342 1.00 94.06 93 LEU A CA 1
ATOM 726 C C . LEU A 1 93 ? -15.166 -1.606 -0.506 1.00 94.06 93 LEU A C 1
ATOM 728 O O . LEU A 1 93 ? -15.755 -0.594 -0.128 1.00 94.06 93 LEU A O 1
ATOM 732 N N . THR A 1 94 ? -15.606 -2.827 -0.202 1.00 93.12 94 THR A N 1
ATOM 733 C CA . THR A 1 94 ? -16.872 -3.065 0.508 1.00 93.12 94 THR A CA 1
ATOM 734 C C . THR A 1 94 ? -16.709 -3.096 2.019 1.00 93.12 94 THR A C 1
ATOM 736 O O . THR A 1 94 ? -17.619 -2.681 2.733 1.00 93.12 94 THR A O 1
ATOM 739 N N . SER A 1 95 ? -15.574 -3.591 2.518 1.00 90.44 95 SER A N 1
ATOM 740 C CA . SER A 1 95 ? -15.382 -3.856 3.947 1.00 90.44 95 SER A CA 1
ATOM 741 C C . SER A 1 95 ? -14.450 -2.840 4.597 1.00 90.44 95 SER A C 1
ATOM 743 O O . SER A 1 95 ? -14.757 -2.338 5.675 1.00 90.44 95 SER A O 1
ATOM 745 N N . ILE A 1 96 ? -13.331 -2.507 3.949 1.00 93.31 96 ILE A N 1
ATO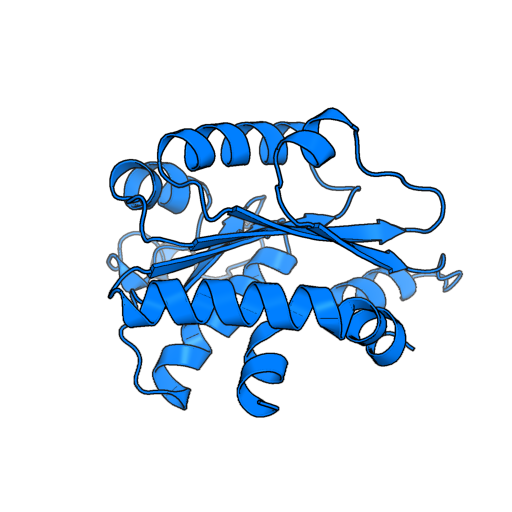M 746 C CA . ILE A 1 96 ? -12.314 -1.633 4.549 1.00 93.31 96 ILE A CA 1
ATOM 747 C C . ILE A 1 96 ? -12.616 -0.160 4.300 1.00 93.31 96 ILE A C 1
ATOM 749 O O . ILE A 1 96 ? -12.714 0.607 5.256 1.00 93.31 96 ILE A O 1
ATOM 753 N N . LEU A 1 97 ? -12.820 0.237 3.042 1.00 94.19 97 LEU A N 1
ATOM 754 C CA . LEU A 1 97 ? -13.016 1.629 2.632 1.00 94.19 97 LEU A CA 1
ATOM 755 C C . LEU A 1 97 ? -14.127 2.362 3.418 1.00 94.19 97 LEU A C 1
ATOM 757 O O . LEU A 1 97 ? -13.902 3.515 3.795 1.00 94.19 97 LEU A O 1
ATOM 761 N N . PRO A 1 98 ? -15.292 1.754 3.735 1.00 95.38 98 PRO A N 1
ATOM 762 C CA . PRO A 1 98 ? -16.315 2.424 4.541 1.00 95.38 98 PRO A CA 1
ATOM 763 C C . PRO A 1 98 ? -15.908 2.641 6.003 1.00 95.38 98 PRO A C 1
ATOM 765 O O . PRO A 1 98 ? -16.422 3.559 6.638 1.00 95.38 98 PRO A O 1
ATOM 768 N N . SER A 1 99 ? -15.007 1.802 6.522 1.00 94.00 99 SER A N 1
ATOM 769 C CA . SER A 1 99 ? -14.523 1.832 7.908 1.00 94.00 99 SER A CA 1
ATOM 770 C C . SER A 1 99 ? -13.225 2.617 8.107 1.00 94.00 99 SER A C 1
ATOM 772 O O . SER A 1 99 ? -12.824 2.813 9.250 1.00 94.00 99 SER A O 1
ATOM 774 N N . LEU A 1 100 ? -12.582 3.069 7.021 1.00 95.81 100 LEU A N 1
ATOM 775 C CA . LEU A 1 100 ? -11.356 3.860 7.096 1.00 95.81 100 LEU A CA 1
ATOM 776 C C . LEU A 1 100 ? -11.581 5.168 7.855 1.00 95.81 100 LEU A C 1
ATOM 778 O O . LEU A 1 100 ? -12.545 5.899 7.614 1.00 95.81 100 LEU A O 1
ATOM 782 N N . THR A 1 101 ? -10.620 5.474 8.713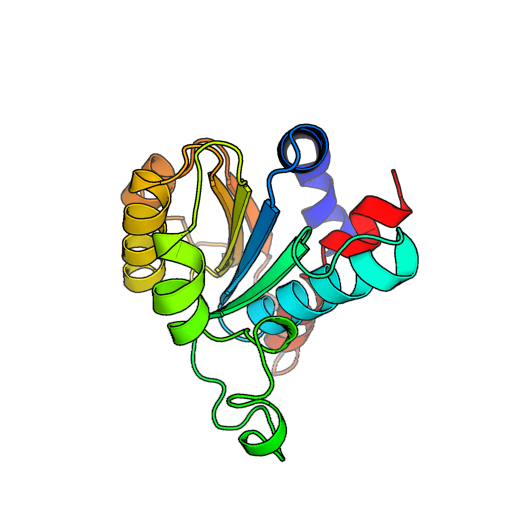 1.00 95.94 101 THR A N 1
ATOM 783 C CA . THR A 1 101 ? -10.558 6.673 9.544 1.00 95.94 101 THR A CA 1
ATOM 784 C C . THR A 1 101 ? -9.324 7.501 9.203 1.00 95.94 101 THR A C 1
ATOM 786 O O . THR A 1 101 ? -8.383 7.038 8.557 1.00 95.94 101 THR A O 1
ATOM 789 N N . GLU A 1 102 ? -9.289 8.739 9.680 1.00 95.81 102 GLU A N 1
ATOM 790 C CA . GLU A 1 102 ? -8.202 9.682 9.440 1.00 95.81 102 GLU A CA 1
ATOM 791 C C . GLU A 1 102 ? -6.866 9.286 10.081 1.00 95.81 102 GLU A C 1
ATOM 793 O O . GLU A 1 102 ? -5.844 9.870 9.731 1.00 95.81 102 GLU A O 1
ATOM 798 N N . ILE A 1 103 ? -6.863 8.325 11.014 1.00 96.38 103 ILE A N 1
ATOM 799 C CA . ILE A 1 103 ? -5.651 7.822 11.676 1.00 96.38 103 ILE A CA 1
ATOM 800 C C . ILE A 1 103 ? -5.047 6.601 10.972 1.00 96.38 103 ILE A C 1
ATOM 802 O O . ILE A 1 103 ? -3.909 6.233 11.273 1.00 96.38 103 ILE A O 1
ATOM 806 N N . ASP A 1 104 ? -5.770 5.994 10.028 1.00 96.94 104 ASP A N 1
ATOM 807 C CA . ASP A 1 104 ? -5.300 4.839 9.266 1.00 96.94 104 ASP A CA 1
ATOM 808 C C . ASP A 1 104 ? -4.329 5.272 8.161 1.00 96.94 104 ASP A C 1
ATOM 810 O O . ASP A 1 104 ? -4.523 6.313 7.523 1.00 96.94 104 ASP A O 1
ATOM 814 N N . THR A 1 105 ? -3.305 4.454 7.904 1.00 96.12 105 THR A N 1
ATOM 815 C CA . THR A 1 105 ? -2.346 4.650 6.803 1.00 96.12 105 THR A CA 1
ATOM 816 C C . THR A 1 105 ? -2.625 3.657 5.676 1.00 96.12 105 THR A C 1
ATOM 818 O O . THR A 1 105 ? -2.770 2.459 5.917 1.00 96.12 105 THR A O 1
ATOM 821 N N . VAL A 1 106 ? -2.635 4.132 4.427 1.00 97.06 106 VAL A N 1
ATOM 822 C CA . VAL A 1 106 ? -2.785 3.279 3.235 1.00 97.06 106 VAL A CA 1
ATOM 823 C C . VAL A 1 106 ? -1.576 3.427 2.314 1.00 97.06 106 VAL A C 1
ATOM 825 O O . VAL A 1 106 ? -1.229 4.530 1.878 1.00 97.06 106 VAL A O 1
ATOM 828 N N . VAL A 1 107 ? -0.938 2.301 1.994 1.00 96.38 107 VAL A N 1
ATOM 829 C CA . VAL A 1 107 ? 0.259 2.230 1.150 1.00 96.38 107 VAL A CA 1
ATOM 830 C C . VAL A 1 107 ? -0.076 1.520 -0.154 1.00 96.38 107 VAL A C 1
ATOM 832 O O . VAL A 1 107 ? -0.385 0.333 -0.163 1.00 96.38 107 VAL A O 1
ATOM 835 N N . PHE A 1 108 ? 0.024 2.241 -1.267 1.00 96.94 108 PHE A N 1
ATOM 836 C CA . PHE A 1 108 ? -0.241 1.715 -2.606 1.00 96.94 108 PHE A CA 1
ATOM 837 C C . PHE A 1 108 ? 1.043 1.181 -3.240 1.00 96.94 108 PHE A C 1
ATOM 839 O O . PHE A 1 108 ? 2.035 1.906 -3.317 1.00 96.94 108 PHE A O 1
ATOM 846 N N . ILE A 1 109 ? 1.032 -0.059 -3.723 1.00 95.31 109 ILE A N 1
ATOM 847 C CA . ILE A 1 109 ? 2.204 -0.738 -4.286 1.00 95.31 109 ILE A CA 1
ATOM 848 C C . ILE A 1 109 ? 1.872 -1.199 -5.707 1.00 95.31 109 ILE A C 1
ATOM 850 O O . ILE A 1 109 ? 1.071 -2.110 -5.902 1.00 95.31 109 ILE A O 1
ATOM 854 N N . PHE A 1 110 ? 2.468 -0.560 -6.710 1.00 94.50 110 PHE A N 1
ATOM 855 C CA . PHE A 1 110 ? 2.135 -0.810 -8.117 1.00 94.50 110 PHE A CA 1
ATOM 856 C C . PHE A 1 110 ? 3.326 -0.571 -9.050 1.00 94.50 110 PHE A C 1
ATOM 858 O O . PHE A 1 110 ? 4.354 -0.001 -8.672 1.00 94.50 110 PHE A O 1
ATOM 865 N N . THR A 1 111 ? 3.184 -1.002 -10.296 1.00 92.88 111 THR A N 1
ATOM 866 C CA . THR A 1 111 ? 4.102 -0.739 -11.405 1.00 92.88 111 THR A CA 1
ATOM 867 C C . THR A 1 111 ? 3.494 0.269 -12.383 1.00 92.88 111 THR A C 1
ATOM 869 O O . THR A 1 111 ? 2.279 0.424 -12.460 1.00 92.88 111 THR A O 1
ATOM 872 N N . LEU A 1 112 ? 4.321 0.962 -13.169 1.00 93.19 112 LEU A N 1
ATOM 873 C CA . LEU A 1 112 ? 3.816 1.856 -14.222 1.00 93.19 112 LEU A CA 1
ATOM 874 C C . LEU A 1 112 ? 3.165 1.121 -15.406 1.00 93.19 112 LEU A C 1
ATOM 876 O O . LEU A 1 112 ? 2.573 1.785 -16.254 1.00 93.19 112 LEU A O 1
ATOM 880 N N . ASP A 1 113 ? 3.259 -0.209 -15.442 1.00 91.62 113 ASP A N 1
ATOM 881 C CA . ASP A 1 113 ? 2.601 -1.073 -16.425 1.00 91.62 113 ASP A CA 1
ATOM 882 C C . ASP A 1 113 ? 1.201 -1.530 -15.971 1.00 91.62 113 ASP A C 1
ATOM 884 O O . ASP A 1 113 ? 0.451 -2.097 -16.765 1.00 91.62 113 ASP A O 1
ATOM 888 N N . ASP A 1 114 ? 0.837 -1.289 -14.706 1.00 93.25 114 ASP A N 1
ATOM 889 C CA . ASP A 1 114 ? -0.497 -1.587 -14.187 1.00 93.25 114 ASP A CA 1
ATOM 890 C C . ASP A 1 114 ? -1.555 -0.613 -14.733 1.00 93.25 114 ASP A C 1
ATOM 892 O O . ASP A 1 114 ? -1.259 0.419 -15.344 1.00 93.25 114 ASP A O 1
ATOM 896 N N . ASN A 1 115 ? -2.830 -0.915 -14.472 1.00 94.75 115 ASN A N 1
ATOM 897 C CA . ASN A 1 115 ? -3.935 -0.026 -14.812 1.00 94.75 115 ASN A CA 1
ATOM 898 C C . ASN A 1 115 ? -3.912 1.239 -13.934 1.00 94.75 115 ASN A C 1
ATOM 900 O O . ASN A 1 115 ? -4.570 1.331 -12.898 1.00 94.75 115 ASN A O 1
ATOM 904 N N . LEU A 1 116 ? -3.169 2.253 -14.378 1.00 94.50 116 LEU A N 1
ATOM 905 C CA . LEU A 1 116 ? -2.990 3.510 -13.650 1.00 94.50 116 LEU A CA 1
ATOM 906 C C . LEU A 1 116 ? -4.291 4.302 -13.452 1.00 94.50 116 LEU A C 1
ATOM 908 O O . LEU A 1 116 ? -4.360 5.121 -12.535 1.00 94.50 116 LEU A O 1
ATOM 912 N N . MET A 1 117 ? -5.315 4.065 -14.280 1.00 95.12 117 MET A N 1
ATOM 913 C CA . MET A 1 117 ? -6.643 4.651 -14.079 1.00 95.12 117 MET A CA 1
ATOM 914 C C . MET A 1 117 ? -7.346 4.016 -12.878 1.00 95.12 117 MET A C 1
ATOM 916 O O . MET A 1 117 ? -7.907 4.737 -12.062 1.00 95.12 117 MET A O 1
ATOM 920 N N . GLU A 1 118 ? -7.258 2.692 -12.728 1.00 95.62 118 GLU A N 1
ATOM 921 C CA . GLU A 1 118 ? -7.787 1.989 -11.555 1.00 95.62 118 GLU A CA 1
ATOM 922 C C . GLU A 1 118 ? -7.052 2.407 -10.277 1.00 95.62 118 GLU A C 1
ATOM 924 O O . GLU A 1 118 ? -7.698 2.750 -9.287 1.00 95.62 118 GLU A O 1
ATOM 929 N N . VAL A 1 119 ? -5.714 2.482 -10.321 1.00 95.88 119 VAL A N 1
ATOM 930 C CA . VAL A 1 119 ? -4.907 3.020 -9.211 1.00 95.88 119 VAL A CA 1
ATOM 931 C C . VAL A 1 119 ? -5.405 4.411 -8.826 1.00 95.88 119 VAL A C 1
ATOM 933 O O . VAL A 1 119 ? -5.662 4.672 -7.654 1.00 95.88 119 VAL A O 1
ATOM 936 N N . GLN A 1 120 ? -5.576 5.303 -9.807 1.00 96.19 120 GLN A N 1
ATOM 937 C CA . GLN A 1 120 ? -6.054 6.660 -9.562 1.00 96.19 120 GLN A CA 1
ATOM 938 C C . GLN A 1 120 ? -7.427 6.660 -8.873 1.00 96.19 120 GLN A C 1
ATOM 940 O O . GLN A 1 120 ? -7.592 7.341 -7.863 1.00 96.19 120 GLN A O 1
ATOM 945 N N . THR A 1 121 ? -8.384 5.885 -9.385 1.00 96.19 121 THR A N 1
ATOM 946 C CA . THR A 1 121 ? -9.744 5.820 -8.840 1.00 96.19 121 THR A CA 1
ATOM 947 C C . THR A 1 121 ? -9.768 5.333 -7.393 1.00 96.19 121 THR A C 1
ATOM 949 O O . THR A 1 121 ? -10.449 5.934 -6.564 1.00 96.19 121 THR A O 1
ATOM 952 N N . ILE A 1 122 ? -9.010 4.285 -7.057 1.00 96.44 122 ILE A N 1
ATOM 953 C CA . ILE A 1 122 ? -8.975 3.767 -5.680 1.00 96.44 122 ILE A CA 1
ATOM 954 C C . ILE A 1 122 ? -8.292 4.773 -4.743 1.00 96.44 122 ILE A C 1
ATOM 956 O O . ILE A 1 122 ? -8.772 5.013 -3.636 1.00 96.44 122 ILE A O 1
ATOM 960 N N . VAL A 1 123 ? -7.205 5.414 -5.183 1.00 96.38 123 VAL A N 1
ATOM 961 C CA . VAL A 1 123 ? -6.508 6.439 -4.387 1.00 96.38 123 VAL A CA 1
ATOM 962 C C . VAL A 1 123 ? -7.417 7.628 -4.092 1.00 96.38 123 VAL A C 1
ATOM 964 O O . VAL A 1 123 ? -7.413 8.127 -2.970 1.00 96.38 123 VAL A O 1
ATOM 967 N N . GLU A 1 124 ? -8.193 8.084 -5.077 1.00 96.12 124 GLU A N 1
ATOM 968 C CA . GLU A 1 124 ? -9.154 9.176 -4.898 1.00 96.12 124 GLU A CA 1
ATOM 969 C C . GLU A 1 124 ? -10.211 8.821 -3.845 1.00 96.12 124 GLU A C 1
ATOM 971 O O . GLU A 1 124 ? -10.425 9.617 -2.934 1.00 96.12 124 GLU A O 1
ATOM 976 N N . GLN A 1 125 ? -10.769 7.606 -3.883 1.00 95.81 125 GLN A N 1
ATOM 977 C CA . GLN A 1 125 ? -11.733 7.138 -2.878 1.00 95.81 125 GLN A CA 1
ATOM 978 C C . GLN A 1 125 ? -11.127 7.052 -1.469 1.00 95.81 125 GLN A C 1
ATOM 980 O O . GLN A 1 125 ? -11.737 7.488 -0.496 1.00 95.81 125 GLN A O 1
ATOM 985 N N . VAL A 1 126 ? -9.906 6.525 -1.338 1.00 96.25 126 VAL A N 1
ATOM 986 C CA . VAL A 1 126 ? -9.218 6.439 -0.036 1.00 96.25 126 VAL A CA 1
ATOM 987 C C . VAL A 1 126 ? -8.900 7.828 0.519 1.00 96.25 126 VAL A C 1
ATOM 989 O O . VAL A 1 126 ? -8.993 8.054 1.726 1.00 96.25 126 VAL A O 1
ATOM 992 N N . LYS A 1 127 ? -8.570 8.785 -0.353 1.00 95.31 127 LYS A N 1
ATOM 993 C CA . LYS A 1 127 ? -8.241 10.162 0.031 1.00 95.31 127 LYS A CA 1
ATOM 994 C C . LYS A 1 127 ? -9.427 10.926 0.625 1.00 95.31 127 LYS A C 1
ATOM 996 O O . LYS A 1 127 ? -9.214 11.890 1.356 1.00 95.31 127 LYS A O 1
ATOM 1001 N N . GLU A 1 128 ? -10.657 10.495 0.350 1.00 95.38 128 GLU A N 1
ATOM 1002 C CA . GLU A 1 128 ? -11.857 11.016 1.017 1.00 95.38 128 GLU A CA 1
ATOM 1003 C C . GLU A 1 128 ? -11.947 10.589 2.492 1.00 95.38 128 GLU A C 1
ATOM 1005 O O . GLU A 1 128 ? -12.665 11.220 3.266 1.00 95.38 128 GLU A O 1
ATOM 1010 N N . LYS A 1 129 ? -11.230 9.527 2.888 1.00 96.25 129 LYS A N 1
ATOM 1011 C CA . LYS A 1 129 ? -11.264 8.941 4.237 1.00 96.25 129 LYS A CA 1
ATOM 1012 C C . LYS A 1 129 ? -10.035 9.284 5.069 1.00 96.25 129 LYS A C 1
ATOM 1014 O O . LYS A 1 129 ? -10.164 9.625 6.239 1.00 96.25 129 LYS A O 1
ATOM 1019 N N . THR A 1 130 ? -8.847 9.220 4.470 1.00 95.12 130 THR A N 1
ATOM 1020 C CA . THR A 1 130 ? -7.582 9.494 5.161 1.00 95.12 130 THR A CA 1
ATOM 1021 C C . THR A 1 130 ? -6.619 10.299 4.300 1.00 95.12 130 THR A C 1
ATOM 1023 O O . THR A 1 130 ? -6.537 10.146 3.081 1.00 95.12 130 THR A O 1
ATOM 1026 N N . SER A 1 131 ? -5.840 11.159 4.957 1.00 93.81 131 SER A N 1
ATOM 1027 C CA . SER A 1 131 ? -4.744 11.899 4.321 1.00 93.81 131 SER A CA 1
ATOM 1028 C C . SER A 1 131 ? -3.405 11.153 4.378 1.00 93.81 131 SER A C 1
ATOM 1030 O O . SER A 1 131 ? -2.454 11.542 3.694 1.00 93.81 131 SER A O 1
ATOM 1032 N N . HIS A 1 132 ? -3.319 10.072 5.164 1.00 95.06 132 HIS A N 1
ATOM 1033 C CA . HIS A 1 132 ? -2.115 9.264 5.348 1.00 95.06 132 HIS A CA 1
ATOM 1034 C C . HIS A 1 132 ? -1.975 8.228 4.230 1.00 95.06 132 HIS A C 1
ATOM 1036 O O . HIS A 1 132 ? -2.041 7.019 4.435 1.00 95.06 132 HIS A O 1
ATOM 1042 N N . ILE A 1 133 ? -1.795 8.740 3.014 1.00 95.38 133 ILE A N 1
ATOM 1043 C CA . ILE A 1 133 ? -1.582 7.937 1.814 1.00 95.38 133 ILE A CA 1
ATOM 1044 C C . ILE A 1 133 ? -0.129 8.042 1.352 1.00 95.38 133 ILE A C 1
ATOM 1046 O O . ILE A 1 133 ? 0.432 9.136 1.226 1.00 95.38 133 ILE A O 1
ATOM 1050 N N . GLN A 1 134 ? 0.483 6.903 1.047 1.00 94.62 134 GLN A N 1
ATOM 1051 C CA . GLN A 1 134 ? 1.784 6.832 0.384 1.00 94.62 134 GLN A CA 1
ATOM 1052 C C . GLN A 1 134 ? 1.751 5.837 -0.772 1.00 94.62 134 GLN A C 1
ATOM 1054 O O . GLN A 1 134 ? 0.882 4.973 -0.851 1.00 94.62 134 GLN A O 1
ATOM 1059 N N . ALA A 1 135 ? 2.721 5.963 -1.674 1.00 94.81 135 ALA A N 1
ATOM 1060 C CA . ALA A 1 135 ? 2.890 5.024 -2.771 1.00 94.81 135 ALA A CA 1
ATOM 1061 C C . ALA A 1 135 ? 4.332 4.541 -2.906 1.00 94.81 135 ALA A C 1
ATOM 1063 O O . ALA A 1 135 ? 5.289 5.312 -2.772 1.00 94.81 135 ALA A O 1
ATOM 1064 N N . LEU A 1 136 ? 4.453 3.267 -3.254 1.00 94.12 136 LEU A N 1
ATOM 1065 C CA . LEU A 1 136 ? 5.634 2.620 -3.784 1.00 94.12 136 LEU A CA 1
ATOM 1066 C C . LEU A 1 136 ? 5.355 2.278 -5.252 1.00 94.12 136 LEU A C 1
ATOM 1068 O O . LEU A 1 136 ? 4.607 1.353 -5.557 1.00 94.12 136 LEU A O 1
ATOM 1072 N N . ALA A 1 137 ? 5.948 3.052 -6.157 1.00 93.25 137 ALA A N 1
ATOM 1073 C CA . ALA A 1 137 ? 5.776 2.879 -7.591 1.00 93.25 137 ALA A CA 1
ATOM 1074 C C . ALA A 1 137 ? 7.054 2.331 -8.222 1.00 93.25 137 ALA A C 1
ATOM 1076 O O . ALA A 1 137 ? 8.141 2.911 -8.100 1.00 93.25 137 ALA A O 1
ATOM 1077 N N . HIS A 1 138 ? 6.911 1.229 -8.943 1.00 90.00 138 HIS A N 1
ATOM 1078 C CA . HIS A 1 138 ? 7.981 0.623 -9.714 1.00 90.00 138 HIS A CA 1
ATOM 1079 C C . HIS A 1 138 ? 7.868 1.024 -11.180 1.00 90.00 138 HIS A C 1
ATOM 1081 O O . HIS A 1 138 ? 6.794 1.026 -11.768 1.00 90.00 138 HIS A O 1
ATOM 1087 N N . SER A 1 139 ? 8.995 1.380 -11.778 1.00 90.38 139 SER A N 1
ATOM 1088 C CA . SER A 1 139 ? 9.072 1.829 -13.167 1.00 90.38 139 SER A CA 1
ATOM 1089 C C . SER A 1 139 ? 10.249 1.170 -13.855 1.00 90.38 139 SER A C 1
ATOM 1091 O O . SER A 1 139 ? 11.273 0.916 -13.223 1.00 90.38 139 SER A O 1
ATOM 1093 N N . THR A 1 140 ? 10.134 0.926 -15.148 1.00 88.75 140 THR A N 1
ATOM 1094 C CA . THR A 1 140 ? 11.267 0.562 -15.996 1.00 88.75 140 THR A CA 1
ATOM 1095 C C . THR A 1 140 ? 11.879 1.837 -16.585 1.00 88.75 140 THR A C 1
ATOM 1097 O O . THR A 1 140 ? 11.181 2.832 -16.793 1.00 88.75 140 THR A O 1
ATOM 1100 N N . MET A 1 141 ? 13.197 1.855 -16.816 1.00 86.50 141 MET A N 1
ATOM 1101 C CA . MET A 1 141 ? 13.890 3.013 -17.402 1.00 86.50 141 MET A CA 1
ATOM 1102 C C . MET A 1 141 ? 13.179 3.512 -18.668 1.00 86.50 141 MET A C 1
ATOM 1104 O O . MET A 1 141 ? 12.889 2.734 -19.571 1.00 86.50 141 MET A O 1
ATOM 1108 N N . GLY A 1 142 ? 12.924 4.821 -18.724 1.00 86.25 142 GLY A N 1
ATOM 1109 C CA . GLY A 1 142 ? 12.174 5.474 -19.803 1.00 86.25 142 GLY A CA 1
ATOM 1110 C C . GLY A 1 142 ? 10.700 5.729 -19.476 1.00 86.25 142 GLY A C 1
ATOM 1111 O O . GLY A 1 142 ? 10.095 6.617 -20.072 1.00 86.25 142 GLY A O 1
ATOM 1112 N N . GLN A 1 143 ? 10.131 5.034 -18.488 1.00 89.38 143 GLN A N 1
ATOM 1113 C CA . GLN A 1 143 ? 8.779 5.313 -18.013 1.00 89.38 143 GLN A CA 1
ATOM 1114 C C . GLN A 1 143 ? 8.774 6.469 -17.013 1.00 89.38 143 GLN A C 1
ATOM 1116 O O . GLN A 1 143 ? 9.705 6.655 -16.226 1.00 89.38 143 GLN A O 1
ATOM 1121 N N . THR A 1 144 ? 7.693 7.244 -17.019 1.00 89.81 144 THR A N 1
ATOM 1122 C CA . THR A 1 144 ? 7.496 8.342 -16.072 1.00 89.81 144 THR A CA 1
ATOM 1123 C C . THR A 1 144 ? 6.103 8.271 -15.473 1.00 89.81 144 THR A C 1
ATOM 1125 O O . THR A 1 144 ? 5.126 7.998 -16.166 1.00 89.81 144 THR A O 1
ATOM 1128 N N . LEU A 1 145 ? 6.010 8.507 -14.163 1.00 89.81 145 LEU A N 1
ATOM 1129 C CA . LEU A 1 145 ? 4.724 8.526 -13.478 1.00 89.81 145 LEU A CA 1
ATOM 1130 C C . LEU A 1 145 ? 3.873 9.701 -13.995 1.00 89.81 145 LEU A C 1
ATOM 1132 O O . LEU A 1 145 ? 4.354 10.843 -13.969 1.00 89.81 145 LEU A O 1
ATOM 1136 N N . PRO A 1 146 ? 2.603 9.467 -14.375 1.00 92.25 146 PRO A N 1
ATOM 1137 C CA . PRO A 1 146 ? 1.696 10.527 -14.789 1.00 92.25 146 PRO A CA 1
ATOM 1138 C C . PRO A 1 146 ? 1.569 11.642 -13.745 1.00 92.25 146 PRO A C 1
ATOM 1140 O O . PRO A 1 146 ? 1.448 11.392 -12.544 1.00 92.25 146 PRO A O 1
ATOM 1143 N N . ILE A 1 147 ? 1.519 12.897 -14.209 1.00 90.19 147 ILE A N 1
ATOM 1144 C CA . ILE A 1 147 ? 1.421 14.086 -13.340 1.00 90.19 147 ILE A CA 1
ATOM 1145 C C . ILE A 1 147 ? 0.195 14.014 -12.416 1.00 90.19 147 ILE A C 1
ATOM 1147 O O . ILE A 1 147 ? 0.271 14.465 -11.276 1.00 90.19 147 ILE A O 1
ATOM 1151 N N . ARG A 1 148 ? -0.920 13.439 -12.889 1.00 89.88 148 ARG A N 1
ATOM 1152 C CA . ARG A 1 148 ? -2.146 13.271 -12.091 1.00 89.88 148 ARG A CA 1
ATOM 1153 C C . ARG A 1 148 ? -1.889 12.430 -10.840 1.00 89.88 148 ARG A C 1
ATOM 1155 O O . ARG A 1 148 ? -2.093 12.929 -9.740 1.00 89.88 148 ARG A O 1
ATOM 1162 N N . LEU A 1 149 ? -1.324 11.231 -10.997 1.00 90.38 149 LEU A N 1
ATOM 1163 C CA . LEU A 1 149 ? -0.943 10.365 -9.875 1.00 90.38 149 LEU A CA 1
ATOM 1164 C C . LEU A 1 149 ? 0.106 11.021 -8.974 1.00 90.38 149 LEU A C 1
ATOM 1166 O O . LEU A 1 149 ? 0.002 10.973 -7.752 1.00 90.38 149 LEU A O 1
ATOM 1170 N N . LYS A 1 150 ? 1.084 11.715 -9.565 1.00 90.81 150 LYS A N 1
ATOM 1171 C CA . LYS A 1 150 ? 2.130 12.414 -8.807 1.00 90.81 150 LYS A CA 1
ATOM 1172 C C . LYS A 1 150 ? 1.575 13.499 -7.874 1.00 90.81 150 LYS A C 1
ATOM 1174 O O . LYS A 1 150 ? 2.182 13.766 -6.847 1.00 90.81 150 LYS A O 1
ATOM 1179 N N . LYS A 1 151 ? 0.440 14.118 -8.225 1.00 92.25 151 LYS A N 1
ATOM 1180 C CA . LYS A 1 151 ? -0.263 15.109 -7.389 1.00 92.25 151 LYS A CA 1
ATOM 1181 C C . LYS A 1 151 ? -1.125 14.479 -6.295 1.00 92.25 151 LYS A C 1
ATOM 1183 O O . LYS A 1 151 ? -1.468 15.162 -5.332 1.00 92.25 151 LYS A O 1
ATOM 1188 N N . LEU A 1 152 ? -1.519 13.215 -6.449 1.00 91.88 152 LEU A N 1
ATOM 1189 C CA . LEU A 1 152 ? -2.362 12.541 -5.466 1.00 91.88 152 LEU A CA 1
ATOM 1190 C C . LEU A 1 152 ? -1.575 12.150 -4.220 1.00 91.88 152 LEU A C 1
ATOM 1192 O O . LEU A 1 152 ? -2.101 12.325 -3.120 1.00 91.88 152 LEU A O 1
ATOM 1196 N N . PHE A 1 153 ? -0.326 11.716 -4.396 1.00 90.38 153 PHE A N 1
ATOM 1197 C CA . PHE A 1 153 ? 0.530 11.261 -3.308 1.00 90.38 153 PHE A CA 1
ATOM 1198 C C . PHE A 1 153 ? 1.409 12.385 -2.740 1.00 90.38 153 PHE A C 1
ATOM 1200 O O . PHE A 1 153 ? 2.209 12.961 -3.481 1.00 90.38 153 PHE A O 1
ATOM 1207 N N . PRO A 1 154 ? 1.340 12.666 -1.426 1.00 84.69 154 PRO A N 1
ATOM 1208 C CA . PRO A 1 154 ? 2.219 13.638 -0.775 1.00 84.69 154 PRO A CA 1
ATOM 1209 C C . PRO A 1 154 ? 3.681 13.170 -0.763 1.00 84.69 154 PRO A C 1
ATOM 1211 O O . PRO A 1 154 ? 4.601 13.980 -0.855 1.00 84.69 154 PRO A O 1
ATOM 1214 N N . SER A 1 155 ? 3.902 11.856 -0.688 1.00 86.44 155 SER A N 1
ATOM 1215 C CA . SER A 1 155 ? 5.215 11.234 -0.818 1.00 86.44 155 SER A CA 1
ATOM 1216 C C . SER A 1 155 ? 5.105 9.957 -1.638 1.00 86.44 155 SER A C 1
ATOM 1218 O O . SER A 1 155 ? 4.234 9.121 -1.392 1.00 86.44 155 SER A O 1
ATOM 1220 N N . ILE A 1 156 ? 6.006 9.811 -2.609 1.00 91.88 156 ILE A N 1
ATOM 1221 C CA . ILE A 1 156 ? 6.108 8.618 -3.443 1.00 91.88 156 ILE A CA 1
ATOM 1222 C C . ILE A 1 156 ? 7.538 8.087 -3.471 1.00 91.88 156 ILE A C 1
ATOM 1224 O O . ILE A 1 156 ? 8.503 8.806 -3.782 1.00 91.88 156 ILE A O 1
ATOM 1228 N N . ILE A 1 157 ? 7.667 6.802 -3.161 1.00 91.56 157 ILE A N 1
ATOM 1229 C CA . ILE A 1 157 ? 8.883 6.019 -3.329 1.00 91.56 157 ILE A CA 1
ATOM 1230 C C . ILE A 1 157 ? 8.864 5.503 -4.766 1.00 91.56 157 ILE A C 1
ATOM 1232 O O . ILE A 1 157 ? 8.145 4.569 -5.096 1.00 91.56 157 ILE A O 1
ATOM 1236 N N . SER A 1 158 ? 9.619 6.161 -5.642 1.00 91.00 158 SER A N 1
ATOM 1237 C CA . SER A 1 158 ? 9.741 5.761 -7.043 1.00 91.00 158 SER A CA 1
ATOM 1238 C C . SER A 1 158 ? 11.020 4.958 -7.205 1.00 91.00 158 SER A C 1
ATOM 1240 O O . SER A 1 158 ? 12.110 5.492 -6.991 1.00 91.00 158 SER A O 1
ATOM 1242 N N . ILE A 1 159 ? 10.890 3.694 -7.591 1.00 87.38 159 ILE A N 1
ATOM 1243 C CA . ILE A 1 159 ? 12.021 2.812 -7.872 1.00 87.38 159 ILE A CA 1
ATOM 1244 C C . ILE A 1 159 ? 12.065 2.572 -9.376 1.00 87.38 159 ILE A C 1
ATOM 1246 O O . ILE A 1 159 ? 11.111 2.051 -9.956 1.00 87.38 159 ILE A O 1
ATOM 1250 N N . THR A 1 160 ? 13.169 2.968 -10.007 1.00 88.00 160 THR A N 1
ATOM 1251 C CA . THR A 1 160 ? 13.366 2.798 -11.449 1.00 88.00 160 THR A CA 1
ATOM 1252 C C . THR A 1 160 ? 14.377 1.698 -11.715 1.00 88.00 160 THR A C 1
ATOM 1254 O O . THR A 1 160 ? 15.530 1.763 -11.287 1.00 88.00 160 THR A O 1
ATOM 1257 N N . TRP A 1 161 ? 13.932 0.684 -12.441 1.00 83.06 161 TRP A N 1
ATOM 1258 C CA . TRP A 1 161 ? 14.709 -0.488 -12.791 1.00 83.06 161 TRP A CA 1
ATOM 1259 C C . TRP A 1 161 ? 15.350 -0.303 -14.160 1.00 83.06 161 TRP A C 1
ATOM 1261 O O . TRP A 1 161 ? 14.669 0.113 -15.100 1.00 83.06 161 TRP A O 1
ATOM 1271 N N . PRO A 1 162 ? 16.649 -0.609 -14.307 1.00 81.81 162 PRO A N 1
ATOM 1272 C CA . PRO A 1 162 ? 17.262 -0.673 -15.624 1.00 81.81 162 PRO A CA 1
ATOM 1273 C C . PRO A 1 162 ? 16.547 -1.726 -16.473 1.00 81.81 162 PRO A C 1
ATOM 1275 O O . PRO A 1 162 ? 16.157 -2.765 -15.944 1.00 81.81 162 PRO A O 1
ATOM 1278 N N . LEU A 1 163 ? 16.420 -1.474 -17.778 1.00 74.25 163 LEU A N 1
ATOM 1279 C CA . LEU A 1 163 ? 15.974 -2.494 -18.726 1.00 74.25 163 LEU A CA 1
ATOM 1280 C C . LEU A 1 163 ? 16.894 -3.711 -18.596 1.00 74.25 163 LEU A C 1
ATOM 1282 O O . LEU A 1 163 ? 18.107 -3.622 -18.810 1.00 74.25 163 LEU A O 1
ATOM 1286 N N . LEU A 1 164 ? 16.319 -4.833 -18.178 1.00 64.19 164 LEU A N 1
ATOM 1287 C CA . LEU A 1 164 ? 17.008 -6.110 -18.131 1.00 64.19 164 LEU A CA 1
ATOM 1288 C C . LEU A 1 164 ? 16.838 -6.766 -19.500 1.00 64.19 164 LEU A C 1
ATOM 1290 O O . LEU A 1 164 ? 15.786 -7.316 -19.800 1.00 64.19 164 LEU A O 1
ATOM 1294 N N . PHE A 1 165 ? 17.881 -6.719 -20.328 1.00 51.53 165 PHE A N 1
ATOM 1295 C CA . PHE A 1 165 ? 17.955 -7.452 -21.598 1.00 51.53 165 PHE A CA 1
ATOM 1296 C C . PHE A 1 165 ? 18.264 -8.941 -21.365 1.00 51.53 165 PHE A C 1
ATOM 1298 O O . PHE A 1 165 ? 19.165 -9.499 -21.984 1.00 51.53 165 PHE A O 1
ATOM 1305 N N . PHE A 1 166 ? 17.572 -9.575 -20.419 1.00 44.44 166 PHE A N 1
ATOM 1306 C CA . PHE A 1 166 ? 17.619 -11.024 -20.269 1.00 44.44 166 PHE A CA 1
ATOM 1307 C C . PHE A 1 166 ? 16.426 -11.588 -21.021 1.00 44.44 166 PHE A C 1
ATOM 1309 O O . PHE A 1 166 ? 15.283 -11.366 -20.616 1.00 44.44 166 PHE A O 1
ATOM 1316 N N . GLU A 1 167 ? 16.701 -12.277 -22.129 1.00 42.09 167 GLU A N 1
ATOM 1317 C CA . GLU A 1 167 ? 15.706 -13.084 -22.823 1.00 42.09 167 GLU A CA 1
ATOM 1318 C C . GLU A 1 167 ? 15.032 -13.994 -21.778 1.00 42.09 167 GLU A C 1
ATOM 1320 O O . GLU A 1 167 ? 15.671 -14.813 -21.122 1.00 42.09 167 GLU A O 1
ATOM 1325 N N . TYR A 1 168 ? 13.734 -13.766 -21.568 1.00 41.78 168 TYR A N 1
ATOM 1326 C CA . TYR A 1 168 ? 12.813 -14.539 -20.729 1.00 41.78 168 TYR A CA 1
ATOM 1327 C C . TYR A 1 168 ? 12.825 -14.324 -19.191 1.00 41.78 168 TYR A C 1
ATOM 1329 O O . TYR A 1 168 ? 11.753 -14.128 -18.618 1.00 41.78 168 TYR A O 1
ATOM 1337 N N . GLU A 1 169 ? 13.966 -14.285 -18.488 1.00 37.56 169 GLU A N 1
ATOM 1338 C CA . GLU A 1 169 ? 13.976 -14.270 -16.998 1.00 37.5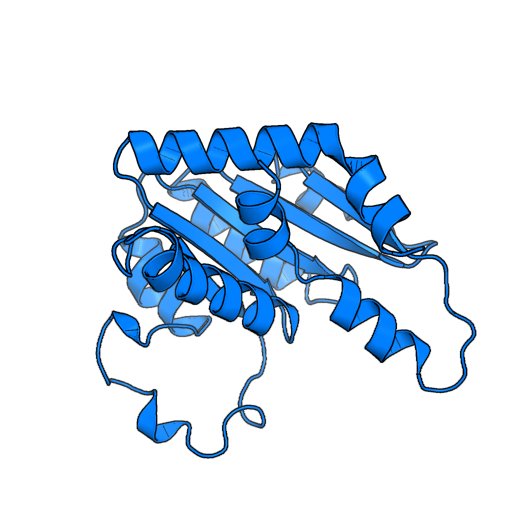6 169 GLU A CA 1
ATOM 1339 C C . GLU A 1 169 ? 13.970 -12.876 -16.332 1.00 37.56 169 GLU A C 1
ATOM 1341 O O . GLU A 1 169 ? 13.673 -12.746 -15.137 1.00 37.56 169 GLU A O 1
ATOM 1346 N N . GLY A 1 170 ? 14.256 -11.807 -17.086 1.00 41.66 170 GLY A N 1
ATOM 1347 C CA . GLY A 1 170 ? 14.384 -10.449 -16.536 1.00 41.66 170 GLY A CA 1
ATOM 1348 C C . GLY A 1 170 ? 13.116 -9.932 -15.843 1.00 41.66 170 GLY A C 1
ATOM 1349 O O . GLY A 1 170 ? 13.195 -9.323 -14.775 1.00 41.66 170 GLY A O 1
ATOM 1350 N N . ASN A 1 171 ? 11.943 -10.255 -16.399 1.00 43.97 171 ASN A N 1
ATOM 1351 C CA . ASN A 1 171 ? 10.640 -9.825 -15.880 1.00 43.97 171 ASN A CA 1
ATOM 1352 C C . ASN A 1 171 ? 10.290 -10.473 -14.528 1.00 43.97 171 ASN A C 1
ATOM 1354 O O . ASN A 1 171 ? 9.651 -9.837 -13.688 1.00 43.97 171 ASN A O 1
ATOM 1358 N N . PHE A 1 172 ? 10.723 -11.716 -14.289 1.00 40.03 172 PHE A N 1
ATOM 1359 C CA . PHE A 1 172 ? 10.448 -12.446 -13.046 1.00 40.03 172 PHE A CA 1
ATOM 1360 C C . PHE A 1 172 ? 11.374 -12.012 -11.904 1.00 40.03 172 PHE A C 1
ATOM 1362 O O . PHE A 1 172 ? 10.914 -11.776 -10.786 1.00 40.03 172 PHE A O 1
ATOM 1369 N N . ILE A 1 173 ? 12.667 -11.818 -12.186 1.00 42.59 173 ILE A N 1
ATOM 1370 C CA . ILE A 1 173 ? 13.649 -11.353 -11.190 1.00 42.59 173 ILE A CA 1
ATOM 1371 C C . ILE A 1 173 ? 13.329 -9.924 -10.725 1.00 42.59 173 ILE A C 1
ATOM 1373 O O . ILE A 1 173 ? 13.481 -9.606 -9.544 1.00 42.59 173 ILE A O 1
ATOM 1377 N N . GLN A 1 174 ? 12.837 -9.071 -11.627 1.00 43.62 174 GLN A N 1
ATOM 1378 C CA . GLN A 1 174 ? 12.394 -7.720 -11.283 1.00 43.62 174 GLN A CA 1
ATOM 1379 C C . GLN A 1 174 ? 11.194 -7.747 -10.321 1.00 43.62 174 GLN A C 1
ATOM 1381 O O . GLN A 1 174 ? 11.179 -6.976 -9.366 1.00 43.62 174 GLN A O 1
ATOM 1386 N N . ARG A 1 175 ? 10.253 -8.687 -10.505 1.00 43.84 175 ARG A N 1
ATOM 1387 C CA . ARG A 1 175 ? 9.060 -8.857 -9.655 1.00 43.84 175 ARG A CA 1
ATOM 1388 C C . ARG A 1 175 ? 9.358 -9.410 -8.255 1.00 43.84 175 ARG A C 1
ATOM 1390 O O . ARG A 1 175 ? 8.719 -9.000 -7.292 1.00 43.84 175 ARG A O 1
ATOM 1397 N N . LEU A 1 176 ? 10.355 -10.283 -8.111 1.00 38.38 176 LEU A N 1
ATOM 1398 C CA . LEU A 1 176 ? 10.761 -10.847 -6.811 1.00 38.38 176 LEU A CA 1
ATOM 1399 C C . LEU A 1 176 ? 11.549 -9.857 -5.929 1.00 38.38 176 LEU A C 1
ATOM 1401 O O . LEU A 1 176 ? 11.598 -10.010 -4.709 1.00 38.38 176 LEU A O 1
ATOM 1405 N N . GLY A 1 177 ? 12.141 -8.812 -6.517 1.00 39.28 177 GLY A N 1
ATOM 1406 C CA . GLY A 1 177 ? 12.881 -7.773 -5.789 1.00 39.28 177 GLY A CA 1
ATOM 1407 C C . GLY A 1 177 ? 12.020 -6.826 -4.937 1.00 39.28 177 GLY A C 1
ATOM 1408 O O . GLY A 1 177 ? 12.577 -5.955 -4.269 1.00 39.28 177 GLY A O 1
ATOM 1409 N N . PHE A 1 178 ? 10.692 -6.979 -4.964 1.00 48.69 178 PHE A N 1
ATOM 1410 C CA . PHE A 1 178 ? 9.715 -6.054 -4.377 1.00 48.69 178 PHE A CA 1
ATOM 1411 C C . PHE A 1 178 ? 9.250 -6.386 -2.953 1.00 48.69 178 PHE A C 1
ATOM 1413 O O . PHE A 1 178 ? 8.535 -5.588 -2.354 1.00 48.69 178 PHE A O 1
ATOM 1420 N N . SER A 1 179 ? 9.684 -7.514 -2.382 1.00 44.97 179 SER A N 1
ATOM 1421 C CA . SER A 1 179 ? 9.450 -7.867 -0.972 1.00 44.97 179 SER A CA 1
ATOM 1422 C C . SER A 1 179 ? 10.079 -6.831 -0.037 1.00 44.97 179 SER A C 1
ATOM 1424 O O . SER A 1 179 ? 11.291 -6.878 0.199 1.00 44.97 179 SER A O 1
ATOM 1426 N N . MET A 1 180 ? 9.276 -5.900 0.489 1.00 51.59 180 MET A N 1
ATOM 1427 C CA . MET A 1 180 ? 9.809 -4.723 1.175 1.00 51.59 180 MET A CA 1
ATOM 1428 C C . MET A 1 180 ? 9.659 -4.754 2.699 1.00 51.59 180 MET A C 1
ATOM 1430 O O . MET A 1 180 ? 10.619 -4.433 3.381 1.00 51.59 180 MET A O 1
ATOM 1434 N N . LEU A 1 181 ? 8.532 -5.160 3.269 1.00 47.44 181 LEU A N 1
ATOM 1435 C CA . LEU A 1 181 ? 8.222 -4.756 4.644 1.00 47.44 181 LEU A CA 1
ATOM 1436 C C . LEU A 1 181 ? 8.727 -5.683 5.780 1.00 47.44 181 LEU A C 1
ATOM 1438 O O . LEU A 1 181 ? 9.274 -5.115 6.733 1.00 47.44 181 LEU A O 1
ATOM 1442 N N . PRO A 1 182 ? 8.800 -7.032 5.681 1.00 40.88 182 PRO A N 1
ATOM 1443 C CA . PRO A 1 182 ? 9.344 -7.823 6.793 1.00 40.88 182 PRO A CA 1
ATOM 1444 C C . PRO A 1 182 ? 10.848 -7.588 6.945 1.00 40.88 182 PRO A C 1
ATOM 1446 O O . PRO A 1 182 ? 11.405 -7.532 8.040 1.00 40.88 182 PRO A O 1
ATOM 1449 N N . ARG A 1 183 ? 11.519 -7.345 5.811 1.00 44.66 183 ARG A N 1
ATOM 1450 C CA . ARG A 1 183 ? 12.936 -6.968 5.746 1.00 44.66 183 ARG A CA 1
ATOM 1451 C C . ARG A 1 183 ? 13.211 -5.548 6.242 1.00 44.66 183 ARG A C 1
ATOM 1453 O O . ARG A 1 183 ? 14.369 -5.241 6.523 1.00 44.66 183 ARG A O 1
ATOM 1460 N N . LEU A 1 184 ? 12.198 -4.685 6.316 1.00 41.75 184 LEU A N 1
ATOM 1461 C CA . LEU A 1 184 ? 12.331 -3.326 6.838 1.00 41.75 184 LEU A CA 1
ATOM 1462 C C . LEU A 1 184 ? 12.114 -3.268 8.350 1.00 41.75 184 LEU A C 1
ATOM 1464 O O . LEU A 1 184 ? 12.880 -2.572 9.007 1.00 41.75 184 LEU A O 1
ATOM 1468 N N . PHE A 1 185 ? 11.159 -4.025 8.902 1.00 36.47 185 PHE A N 1
ATOM 1469 C CA . PHE A 1 185 ? 10.977 -4.119 10.357 1.00 36.47 185 PHE A CA 1
ATOM 1470 C C . PHE A 1 185 ? 12.054 -4.971 11.048 1.00 36.47 185 PHE A C 1
ATOM 1472 O O . PHE A 1 185 ? 12.445 -4.667 12.167 1.00 36.47 185 PHE A O 1
ATOM 1479 N N . ALA A 1 186 ? 12.592 -6.006 10.393 1.00 30.05 186 ALA A N 1
ATOM 1480 C CA . ALA A 1 186 ? 13.660 -6.829 10.976 1.00 30.05 186 ALA A CA 1
ATOM 1481 C C . ALA A 1 186 ? 15.044 -6.140 11.023 1.00 30.05 186 ALA A C 1
ATOM 1483 O O . ALA A 1 186 ? 15.952 -6.650 11.674 1.00 30.05 186 ALA A O 1
ATOM 1484 N N . ASN A 1 187 ? 15.227 -5.016 10.317 1.00 29.50 187 ASN A N 1
ATOM 1485 C CA . ASN A 1 187 ? 16.494 -4.269 10.240 1.00 29.50 187 ASN A CA 1
ATOM 1486 C C . ASN A 1 187 ? 16.429 -2.877 10.906 1.00 29.50 187 ASN A C 1
ATOM 1488 O O . ASN A 1 187 ? 17.355 -2.083 10.719 1.00 29.50 187 ASN A O 1
ATOM 1492 N N . SER A 1 188 ? 15.347 -2.564 11.629 1.00 30.38 188 SER A N 1
ATOM 1493 C CA . SER A 1 188 ? 15.179 -1.322 12.401 1.00 30.38 188 SER A CA 1
ATOM 1494 C C . SER A 1 188 ? 15.388 -1.538 13.890 1.00 30.38 188 SER A C 1
ATOM 1496 O O . SER A 1 188 ? 14.809 -2.524 14.397 1.00 30.38 188 SER A O 1
#

InterPro domains:
  IPR001347 SIS domain [PS51464] (20-188)
  IPR040190 N-acetylmuramic acid 6-phosphate etherase/glucokinase regulatory protein [PTHR10088] (2-174)
  IPR046348 SIS domain superfamily [SSF53697] (3-138)
  IPR054017 Glucokinase regulatory protein, second SIS domain [PF22198] (7-176)

Organism: Pongo abelii (NCBI:txid9601)

Sequence (188 aa):
RAHQVTYSQSPKIATLMKSVSTSLEKKGHVYLVGWQTLGIIAIMDGVECIHTFGADFRDVRGFLIGDHSDMFNQKAELTNQGPQFTFSQEDLLTSILPSLTEIDTVVFIFTLDDNLMEVQTIVEQVKEKTSHIQALAHSTMGQTLPIRLKKLFPSIISITWPLLFFEYEGNFIQRLGFSMLPRLFANS

Foldseek 3Di:
DLVVLQCVLVVLVVVLVVLLVQLVVVVHAEEEEEEDLRLVLQQVQLVVCCVVVVDDLRRGHGAYEDDCPVVDPCVVVLPPPDPSSDHYPVCCVPPVLVVAAQSYAYEYEEEPPDPVVVVLVVLVSSVVHYPRYEYEYEYEPPDDDDPSVVVSHPYYNYRYDYPDPDPPCPVVVSSVSSNPRVVVVVVD

pLDDT: mean 82.88, std 17.32, range [29.5, 97.06]